Protein AF-0000000086150389 (afdb_homodimer)

Secondary structure (DSSP, 8-state):
-----------------EE--SPB-SHHHHHHHHHHHHHHT--EEEEEE-TT-HHHHHHHHHHHIIIIIS-TTTTTT--EEEEEETT-GGGTTTTTHHHHTT--BSSEEEEEETTEE-GGG-B--HHHHT-HHHHHHHHHHHHTTTTGGGG-/-----------------EE--SPB-SHHHHHHHHHHHHHHT--EEEEEE-TT-HHHHHHHHHHHIIIIIS-TTTTTT--EEEEEETT-GGGTTTTTHHHHTT--BSSEEEEEETTEE-GGG-B--HHHHT-HHHHHHHHHHHHTTTTGGGG-

pLDDT: mean 88.54, std 17.08, range [28.59, 98.94]

InterPro domains:
  IPR036249 Thioredoxin-like superfamily [SSF52833] (24-145)

Nearest PDB structures (foldseek):
  1ep8-assembly2_B  TM=8.468E-01  e=2.669E-06  Chlamydomonas reinhardtii
  2vm2-assembly3_C  TM=7.673E-01  e=4.092E-05  Hordeum vulgare subsp. vulgare
  3wgd-assembly8_H  TM=7.249E-01  e=4.600E-04  Homo sapiens
  3h79-assembly1_A  TM=7.152E-01  e=9.103E-04  Trypanosoma cruzi
  3fk8-assembly1_A  TM=6.366E-01  e=1.096E-03  Xylella fastidiosa Temecula1

Organism: NCBI:txid717836

Structure (mmCIF, N/CA/C/O backbone):
data_AF-0000000086150389-model_v1
#
loop_
_entity.id
_entity.type
_entity.pdbx_description
1 polymer 'Thioredoxin domain-containing protein'
#
loop_
_atom_site.group_PDB
_atom_site.id
_atom_site.type_symbol
_atom_site.label_atom_id
_atom_site.label_alt_id
_atom_site.label_comp_id
_atom_site.label_asym_id
_atom_site.label_entity_id
_atom_site.label_seq_id
_atom_site.pdbx_PDB_ins_code
_atom_site.Cartn_x
_atom_site.Cartn_y
_atom_site.Cartn_z
_atom_site.occupancy
_atom_site.B_iso_or_equiv
_atom_site.auth_seq_id
_atom_site.auth_comp_id
_atom_site.auth_asym_id
_atom_site.auth_atom_id
_atom_site.pdbx_PDB_model_num
ATOM 1 N N . SER A 1 1 ? -12.227 65.875 20.328 1 42.44 1 SER A N 1
ATOM 2 C CA . SER A 1 1 ? -11.984 64.875 19.297 1 42.44 1 SER A CA 1
ATOM 3 C C . SER A 1 1 ? -11.055 63.781 19.812 1 42.44 1 SER A C 1
ATOM 5 O O . SER A 1 1 ? -9.875 64 20.078 1 42.44 1 SER A O 1
ATOM 7 N N . ARG A 1 2 ? -11.625 62.75 20.5 1 60 2 ARG A N 1
ATOM 8 C CA . ARG A 1 2 ? -10.844 61.719 21.156 1 60 2 ARG A CA 1
ATOM 9 C C . ARG A 1 2 ? -10.102 60.844 20.141 1 60 2 ARG A C 1
ATOM 11 O O . ARG A 1 2 ? -10.688 60.406 19.156 1 60 2 ARG A O 1
ATOM 18 N N . PRO A 1 3 ? -8.75 60.875 20.141 1 58.72 3 PRO A N 1
ATOM 19 C CA . PRO A 1 3 ? -8.047 60.031 19.172 1 58.72 3 PRO A CA 1
ATOM 20 C C . PRO A 1 3 ? -8.492 58.562 19.219 1 58.72 3 PRO A C 1
ATOM 22 O O . PRO A 1 3 ? -8.742 58.031 20.297 1 58.72 3 PRO A O 1
ATOM 25 N N . THR A 1 4 ? -9.305 58.062 18.234 1 54.97 4 THR A N 1
ATOM 26 C CA . THR A 1 4 ? -9.609 56.656 18.062 1 54.97 4 THR A CA 1
ATOM 27 C C . THR A 1 4 ? -8.328 55.812 17.938 1 54.97 4 THR A C 1
ATOM 29 O O . THR A 1 4 ? -7.539 56.062 17.016 1 54.97 4 THR A O 1
ATOM 32 N N . ARG A 1 5 ? -7.633 55.375 18.984 1 53.66 5 ARG A N 1
ATOM 33 C CA . ARG A 1 5 ? -6.492 54.469 18.906 1 53.66 5 ARG A CA 1
ATOM 34 C C . ARG A 1 5 ? -6.781 53.312 17.953 1 53.66 5 ARG A C 1
ATOM 36 O O . ARG A 1 5 ? -7.742 52.562 18.141 1 53.66 5 ARG A O 1
ATOM 43 N N . GLN A 1 6 ? -6.434 53.438 16.672 1 52.88 6 GLN A N 1
ATOM 44 C CA . GLN A 1 6 ? -6.477 52.312 15.758 1 52.88 6 GLN A CA 1
ATOM 45 C C . GLN A 1 6 ? -5.691 51.125 16.312 1 52.88 6 GLN A C 1
ATOM 47 O O . GLN A 1 6 ? -4.516 51.25 16.656 1 52.88 6 GLN A O 1
ATOM 52 N N . PHE A 1 7 ? -6.273 50.219 17.078 1 52.81 7 PHE A N 1
ATOM 53 C CA . PHE A 1 7 ? -5.637 48.969 17.438 1 52.81 7 PHE A CA 1
ATOM 54 C C . PHE A 1 7 ? -4.984 48.312 16.219 1 52.81 7 PHE A C 1
ATOM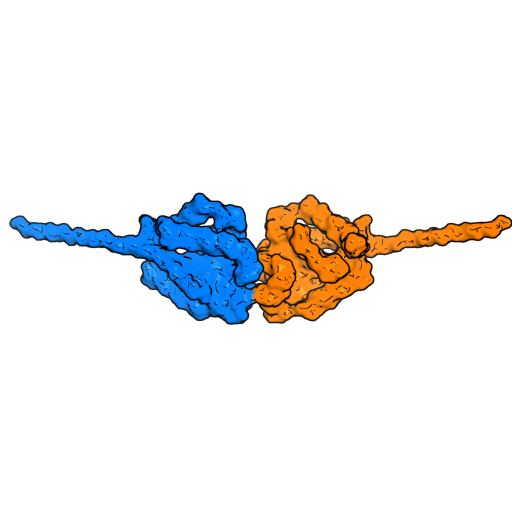 56 O O . PHE A 1 7 ? -5.668 47.938 15.266 1 52.81 7 PHE A O 1
ATOM 63 N N . SER A 1 8 ? -3.783 48.688 15.875 1 45.16 8 SER A N 1
ATOM 64 C CA . SER A 1 8 ? -3.049 47.906 14.898 1 45.16 8 SER A CA 1
ATOM 65 C C . SER A 1 8 ? -3.076 46.406 15.273 1 45.16 8 SER A C 1
ATOM 67 O O . SER A 1 8 ? -2.646 46.031 16.359 1 45.16 8 SER A O 1
ATOM 69 N N . THR A 1 9 ? -4.086 45.719 14.969 1 45.91 9 THR A N 1
ATOM 70 C CA . THR A 1 9 ? -4.023 44.25 15.133 1 45.91 9 THR A CA 1
ATOM 71 C C . THR A 1 9 ? -2.672 43.719 14.664 1 45.91 9 THR A C 1
ATOM 73 O O . THR A 1 9 ? -2.23 44.031 13.555 1 45.91 9 THR A O 1
ATOM 76 N N . SER A 1 10 ? -1.674 43.656 15.492 1 45.78 10 SER A N 1
ATOM 77 C CA . SER A 1 10 ? -0.432 42.938 15.172 1 45.78 10 SER A CA 1
ATOM 78 C C . SER A 1 10 ? -0.684 41.781 14.234 1 45.78 10 SER A C 1
ATOM 80 O O . SER A 1 10 ? -1.647 41.031 14.414 1 45.78 10 SER A O 1
ATOM 82 N N . PRO A 1 11 ? -0.239 41.844 12.969 1 45.72 11 PRO A N 1
ATOM 83 C CA . PRO A 1 11 ? -0.418 40.688 12.109 1 45.72 11 PRO A CA 1
ATOM 84 C C . PRO A 1 11 ? -0.179 39.344 12.852 1 45.72 11 PRO A C 1
ATOM 86 O O . PRO A 1 11 ? 0.709 39.281 13.703 1 45.72 11 PRO A O 1
ATOM 89 N N . ALA A 1 12 ? -1.171 38.656 13.258 1 46.91 12 ALA A N 1
ATOM 90 C CA . ALA A 1 12 ? -0.99 37.312 13.828 1 46.91 12 ALA A CA 1
ATOM 91 C C . ALA A 1 12 ? 0.289 36.656 13.312 1 46.91 12 ALA A C 1
ATOM 93 O O . ALA A 1 12 ? 0.517 36.594 12.102 1 46.91 12 ALA A O 1
ATOM 94 N N . LEU A 1 13 ? 1.412 36.812 13.859 1 48.47 13 LEU A N 1
ATOM 95 C CA . LEU A 1 13 ? 2.631 36.125 13.477 1 48.47 13 LEU A CA 1
ATOM 96 C C . LEU A 1 13 ? 2.301 34.812 12.781 1 48.47 13 LEU A C 1
ATOM 98 O O . LEU A 1 13 ? 1.589 33.969 13.336 1 48.47 13 LEU A O 1
ATOM 102 N N . ALA A 1 14 ? 2.268 34.844 11.406 1 58.06 14 ALA A N 1
ATOM 103 C CA . ALA A 1 14 ? 1.992 33.656 10.578 1 58.06 14 ALA A CA 1
ATOM 104 C C . ALA A 1 14 ? 2.639 32.406 11.172 1 58.06 14 ALA A C 1
ATOM 106 O O . ALA A 1 14 ? 3.834 32.406 11.477 1 58.06 14 ALA A O 1
ATOM 107 N N . ALA A 1 15 ? 1.982 31.5 11.766 1 69.69 15 ALA A N 1
ATOM 108 C CA . ALA A 1 15 ? 2.475 30.25 12.336 1 69.69 15 ALA A CA 1
ATOM 109 C C . ALA A 1 15 ? 3.461 29.578 11.391 1 69.69 15 ALA A C 1
ATOM 111 O O . ALA A 1 15 ? 3.328 29.672 10.172 1 69.69 15 ALA A O 1
ATOM 112 N N . ARG A 1 16 ? 4.648 29.281 11.867 1 89.69 16 ARG A N 1
ATOM 113 C CA . ARG A 1 16 ? 5.668 28.562 11.117 1 89.69 16 ARG A CA 1
ATOM 114 C C . ARG A 1 16 ? 5.301 27.078 10.984 1 89.69 16 ARG A C 1
ATOM 116 O O . ARG A 1 16 ? 4.551 26.547 11.797 1 89.69 16 ARG A O 1
ATOM 123 N N . ASN A 1 17 ? 5.742 26.547 9.898 1 96.56 17 ASN A N 1
ATOM 124 C CA . ASN A 1 17 ? 5.586 25.094 9.742 1 96.56 17 ASN A CA 1
ATOM 125 C C . ASN A 1 17 ? 6.254 24.344 10.891 1 96.56 17 ASN A C 1
ATOM 127 O O . ASN A 1 17 ? 7.238 24.812 11.461 1 96.56 17 ASN A O 1
ATOM 131 N N . ARG A 1 18 ? 5.656 23.266 11.289 1 95.12 18 ARG A N 1
ATOM 132 C CA . ARG A 1 18 ? 6.23 22.438 12.344 1 95.12 18 ARG A CA 1
ATOM 133 C C . ARG A 1 18 ? 6.441 21 11.852 1 95.12 18 ARG A C 1
ATOM 135 O O . ARG A 1 18 ? 5.52 20.391 11.305 1 95.12 18 ARG A O 1
ATOM 142 N N . ILE A 1 19 ? 7.641 20.484 12.031 1 96.69 19 ILE A N 1
ATOM 143 C CA . ILE A 1 19 ? 7.918 19.078 11.742 1 96.69 19 ILE A CA 1
ATOM 144 C C . ILE A 1 19 ? 8.133 18.312 13.055 1 96.69 19 ILE A C 1
ATOM 146 O O . ILE A 1 19 ? 8.992 18.688 13.859 1 96.69 19 ILE A O 1
ATOM 150 N N . TYR A 1 20 ? 7.363 17.375 13.266 1 97.31 20 TYR A N 1
ATOM 151 C CA . TYR A 1 20 ? 7.605 16.5 14.398 1 97.31 20 TYR A CA 1
ATOM 152 C C . TYR A 1 20 ? 8.742 15.531 14.109 1 97.31 20 TYR A C 1
ATOM 154 O O . TYR A 1 20 ? 8.664 14.719 13.18 1 97.31 20 TYR A O 1
ATOM 162 N N . PRO A 1 21 ? 9.773 15.562 14.875 1 94.69 21 PRO A N 1
ATOM 163 C CA . PRO A 1 21 ? 10.969 14.789 14.562 1 94.69 21 PRO A CA 1
ATOM 164 C C . PRO A 1 21 ? 10.789 13.289 14.797 1 94.69 21 PRO A C 1
ATOM 166 O O . PRO A 1 21 ? 11.398 12.469 14.109 1 94.69 21 PRO A O 1
ATOM 169 N N . ALA A 1 22 ? 9.984 12.945 15.828 1 95.44 22 ALA A N 1
ATOM 170 C CA . ALA A 1 22 ? 9.758 11.531 16.109 1 95.44 22 ALA A CA 1
ATOM 171 C C . ALA A 1 22 ? 8.68 10.953 15.203 1 95.44 22 ALA A C 1
ATOM 173 O O . ALA A 1 22 ? 7.641 11.586 14.984 1 95.44 22 ALA A O 1
ATOM 174 N N . ARG A 1 23 ? 8.961 9.781 14.688 1 97.12 23 ARG A N 1
ATOM 175 C CA . ARG A 1 23 ? 7.938 9.086 13.922 1 97.12 23 ARG A CA 1
ATOM 176 C C . ARG A 1 23 ? 6.809 8.602 14.828 1 97.12 23 ARG A C 1
ATOM 178 O O . ARG A 1 23 ? 7.043 8.25 15.984 1 97.12 23 ARG A O 1
ATOM 185 N N . VAL A 1 24 ? 5.668 8.656 14.281 1 97.44 24 VAL A N 1
ATOM 186 C CA . VAL A 1 24 ? 4.504 8.078 14.945 1 97.44 24 VAL A CA 1
ATOM 187 C C . VAL A 1 24 ? 4.562 6.555 14.867 1 97.44 24 VAL A C 1
ATOM 189 O O . VAL A 1 24 ? 4.59 5.988 13.766 1 97.44 24 VAL A O 1
ATOM 192 N N . ARG A 1 25 ? 4.516 5.867 16.047 1 94.38 25 ARG A N 1
ATOM 193 C CA . ARG A 1 25 ? 4.703 4.418 16.047 1 94.38 25 ARG A CA 1
ATOM 194 C C . ARG A 1 25 ? 3.562 3.715 16.766 1 94.38 25 ARG A C 1
ATOM 196 O O . ARG A 1 25 ? 3.572 2.492 16.922 1 94.38 25 ARG A O 1
ATOM 203 N N . ASN A 1 26 ? 2.631 4.473 17.281 1 93.94 26 ASN A N 1
ATOM 204 C CA . ASN A 1 26 ? 1.436 3.896 17.891 1 93.94 26 ASN A CA 1
ATOM 205 C C . ASN A 1 26 ? 0.22 4.801 17.703 1 93.94 26 ASN A C 1
ATOM 207 O O . ASN A 1 26 ? 0.364 5.988 17.406 1 93.94 26 ASN A O 1
ATOM 211 N N . GLU A 1 27 ? -0.931 4.277 17.922 1 92.88 27 GLU A N 1
ATOM 212 C CA . GLU A 1 27 ? -2.184 4.961 17.609 1 92.88 27 GLU A CA 1
ATOM 213 C C . GLU A 1 27 ? -2.412 6.148 18.531 1 92.88 27 GLU A C 1
ATOM 215 O O . GLU A 1 27 ? -2.973 7.168 18.125 1 92.88 27 GLU A O 1
ATOM 220 N N . ASP A 1 28 ? -1.978 6.016 19.734 1 94.69 28 ASP A N 1
ATOM 221 C CA . ASP A 1 28 ? -2.15 7.105 20.703 1 94.69 28 ASP A CA 1
ATOM 222 C C . ASP A 1 28 ? -1.365 8.344 20.281 1 94.69 28 ASP A C 1
ATOM 224 O O . ASP A 1 28 ? -1.858 9.469 20.391 1 94.69 28 ASP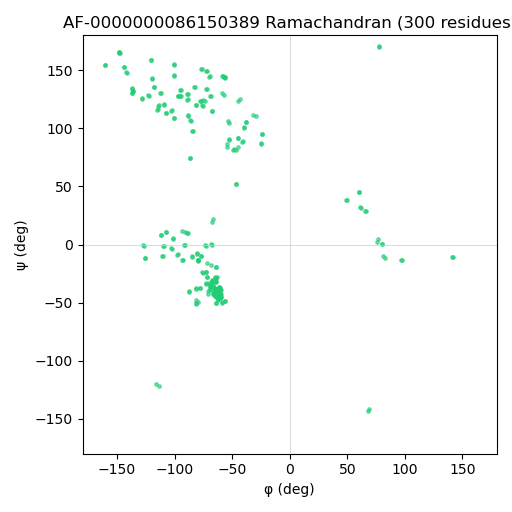 A O 1
ATOM 228 N N . ASP A 1 29 ? -0.125 8.102 19.812 1 96.31 29 ASP A N 1
ATOM 229 C CA . ASP A 1 29 ? 0.692 9.211 19.328 1 96.31 29 ASP A CA 1
ATOM 230 C C . ASP A 1 29 ? 0.019 9.906 18.141 1 96.31 29 ASP A C 1
ATOM 232 O O . ASP A 1 29 ? -0.027 11.141 18.094 1 96.31 29 ASP A O 1
ATOM 236 N N . LEU A 1 30 ? -0.535 9.188 17.234 1 96.81 30 LEU A N 1
ATOM 237 C CA . LEU A 1 30 ? -1.215 9.758 16.078 1 96.81 30 LEU A CA 1
ATOM 238 C C . LEU A 1 30 ? -2.426 10.578 16.516 1 96.81 30 LEU A C 1
ATOM 240 O O . LEU A 1 30 ? -2.607 11.703 16.062 1 96.81 30 LEU A O 1
ATOM 244 N N . HIS A 1 31 ? -3.143 10.023 17.422 1 96.56 31 HIS A N 1
ATOM 245 C CA . HIS A 1 31 ? -4.332 10.703 17.922 1 96.56 31 HIS A CA 1
ATOM 246 C C . HIS A 1 31 ? -3.969 12.023 18.594 1 96.56 31 HIS A C 1
ATOM 248 O O . HIS A 1 31 ? -4.625 13.039 18.375 1 96.56 31 HIS A O 1
ATOM 254 N N . THR A 1 32 ? -2.994 12.008 19.359 1 97.81 32 THR A N 1
ATOM 255 C CA . THR A 1 32 ? -2.525 13.203 20.062 1 97.81 32 THR A CA 1
ATOM 256 C C . THR A 1 32 ? -2.137 14.281 19.047 1 97.81 32 THR A C 1
ATOM 258 O O . THR A 1 32 ? -2.506 15.453 19.219 1 97.81 32 THR A O 1
ATOM 261 N N . LEU A 1 33 ? -1.409 13.914 17.984 1 98.06 33 LEU A N 1
ATOM 262 C CA . LEU A 1 33 ? -0.992 14.875 16.984 1 98.06 33 LEU A CA 1
ATOM 263 C C . LEU A 1 33 ? -2.199 15.445 16.234 1 98.06 33 LEU A C 1
ATOM 265 O O . LEU A 1 33 ? -2.25 16.641 15.961 1 98.06 33 LEU A O 1
ATOM 269 N N . ILE A 1 34 ? -3.188 14.602 15.984 1 98.06 34 ILE A N 1
ATOM 270 C CA . ILE A 1 34 ? -4.395 15.039 15.289 1 98.06 34 ILE A CA 1
ATOM 271 C C . ILE A 1 34 ? -5.156 16.047 16.156 1 98.06 34 ILE A C 1
ATOM 273 O O . ILE A 1 34 ? -5.59 17.094 15.664 1 98.06 34 ILE A O 1
ATOM 277 N N . LEU A 1 35 ? -5.254 15.75 17.453 1 97.56 35 LEU A N 1
ATOM 278 C CA . LEU A 1 35 ? -5.926 16.656 18.375 1 97.56 35 LEU A CA 1
ATOM 279 C C . LEU A 1 35 ? -5.184 17.984 18.484 1 97.56 35 LEU A C 1
ATOM 281 O O . LEU A 1 35 ? -5.805 19.047 18.5 1 97.56 35 LEU A O 1
ATOM 285 N N . SER A 1 36 ? -3.879 17.875 18.594 1 96.38 36 SER A N 1
ATOM 286 C CA . SER A 1 36 ? -3.051 19.078 18.688 1 96.38 36 SER A CA 1
ATOM 287 C C . SER A 1 36 ? -3.213 19.953 17.453 1 96.38 36 SER A C 1
ATOM 289 O O . SER A 1 36 ? -3.322 21.172 17.562 1 96.38 36 SER A O 1
ATOM 291 N N . SER A 1 37 ? -3.242 19.344 16.266 1 95.5 37 SER A N 1
ATOM 292 C CA . SER A 1 37 ? -3.439 20.047 15.008 1 95.5 37 SER A CA 1
ATOM 293 C C . SER A 1 37 ? -4.793 20.75 14.977 1 95.5 37 SER A C 1
ATOM 295 O O . SER A 1 37 ? -4.891 21.906 14.539 1 95.5 37 SER A O 1
ATOM 297 N N . ALA A 1 38 ? -5.809 20.094 15.484 1 95 38 ALA A N 1
ATOM 298 C CA . ALA A 1 38 ? -7.152 20.672 15.516 1 95 38 ALA A CA 1
ATOM 299 C C . ALA A 1 38 ? -7.215 21.859 16.453 1 95 38 ALA A C 1
ATOM 301 O O . ALA A 1 38 ? -7.812 22.891 16.125 1 95 38 ALA A O 1
ATOM 302 N N . SER A 1 39 ? -6.586 21.719 17.594 1 94.62 39 SER A N 1
ATOM 303 C CA . SER A 1 39 ? -6.602 22.781 18.609 1 94.62 39 SER A CA 1
ATOM 304 C C . SER A 1 39 ? -5.895 24.031 18.109 1 94.62 39 SER A C 1
ATOM 306 O O . SER A 1 39 ? -6.336 25.141 18.391 1 94.62 39 SER A O 1
ATOM 308 N N . SER A 1 40 ? -4.812 23.859 17.375 1 92.94 40 SER A N 1
ATOM 309 C CA . SER A 1 40 ? -4.031 24.984 16.891 1 92.94 40 SER A CA 1
ATOM 310 C C . SER A 1 40 ? -4.605 25.531 15.578 1 92.94 40 SER A C 1
ATOM 312 O O . SER A 1 40 ? -4.168 26.578 15.086 1 92.94 40 SER A O 1
ATOM 314 N N . ARG A 1 41 ? -5.555 24.797 14.969 1 92.75 41 ARG A N 1
ATOM 315 C CA . ARG A 1 41 ? -6.156 25.141 13.688 1 92.75 41 ARG A CA 1
ATOM 316 C C . ARG A 1 41 ? -5.109 25.156 12.578 1 92.75 41 ARG A C 1
ATOM 318 O O . ARG A 1 41 ? -5.148 26 11.688 1 92.75 41 ARG A O 1
ATOM 325 N N . VAL A 1 42 ? -4.074 24.297 12.688 1 95.62 42 VAL A N 1
ATOM 326 C CA . VAL A 1 42 ? -3.043 24.062 11.68 1 95.62 42 VAL A CA 1
ATOM 327 C C . VAL A 1 42 ? -3.16 22.641 11.133 1 95.62 42 VAL A C 1
ATOM 329 O O . VAL A 1 42 ? -3.059 21.672 11.883 1 95.62 42 VAL A O 1
ATOM 332 N N . PRO A 1 43 ? -3.387 22.516 9.844 1 97.69 43 PRO A N 1
ATOM 333 C CA . PRO A 1 43 ? -3.502 21.156 9.289 1 97.69 43 PRO A CA 1
ATOM 334 C C . PRO A 1 43 ? -2.256 20.312 9.539 1 97.69 43 PRO A C 1
ATOM 336 O O . PRO A 1 43 ? -1.14 20.844 9.539 1 97.69 43 PRO A O 1
ATOM 339 N N . LEU A 1 44 ? -2.496 19.031 9.758 1 98.44 44 LEU A N 1
ATOM 340 C CA . LEU A 1 44 ? -1.424 18.062 9.93 1 98.44 44 LEU A CA 1
ATOM 341 C C . LEU A 1 44 ? -1.236 17.219 8.664 1 98.44 44 LEU A C 1
ATOM 343 O O . LEU A 1 44 ? -2.148 16.5 8.25 1 98.44 44 LEU A O 1
ATOM 347 N N . ILE A 1 45 ? -0.111 17.359 8.055 1 98.69 45 ILE A N 1
ATOM 348 C CA . ILE A 1 45 ? 0.277 16.484 6.949 1 98.69 45 ILE A CA 1
ATOM 349 C C . ILE A 1 45 ? 0.999 15.258 7.5 1 98.69 45 ILE A C 1
ATOM 351 O O . ILE A 1 45 ? 1.899 15.375 8.328 1 98.69 45 ILE A O 1
ATOM 355 N N . THR A 1 46 ? 0.539 14.102 7.059 1 98.81 46 THR A N 1
ATOM 356 C CA . THR A 1 46 ? 1.188 12.859 7.457 1 98.81 46 THR A CA 1
ATOM 357 C C . THR A 1 46 ? 1.754 12.125 6.242 1 98.81 46 THR A C 1
ATOM 359 O O . THR A 1 46 ? 1.134 12.109 5.176 1 98.81 46 THR A O 1
ATOM 362 N N . LEU A 1 47 ? 2.961 11.648 6.379 1 98.81 47 LEU A N 1
ATOM 363 C CA . LEU A 1 47 ? 3.541 10.695 5.438 1 98.81 47 LEU A CA 1
ATOM 364 C C . LEU A 1 47 ? 3.465 9.273 5.988 1 98.81 47 LEU A C 1
ATOM 366 O O . LEU A 1 47 ? 4.152 8.938 6.957 1 98.81 47 LEU A O 1
ATOM 370 N N . TRP A 1 48 ? 2.621 8.469 5.422 1 97.12 48 TRP A N 1
ATOM 371 C CA . TRP A 1 48 ? 2.516 7.055 5.766 1 97.12 48 TRP A CA 1
ATOM 372 C C . TRP A 1 48 ? 3.59 6.238 5.055 1 97.12 48 TRP A C 1
ATOM 374 O O . TRP A 1 48 ? 3.66 6.23 3.822 1 97.12 48 TRP A O 1
ATOM 384 N N . MET A 1 49 ? 4.422 5.582 5.887 1 96.31 49 MET A N 1
ATOM 385 C CA . MET A 1 49 ? 5.633 4.988 5.332 1 96.31 49 MET A CA 1
ATOM 386 C C . MET A 1 49 ? 6.02 3.729 6.102 1 96.31 49 MET A C 1
ATOM 388 O O . MET A 1 49 ? 5.398 3.396 7.109 1 96.31 49 MET A O 1
ATOM 392 N N . THR A 1 50 ? 6.922 2.945 5.504 1 94.88 50 THR A N 1
ATOM 393 C CA . THR A 1 50 ? 7.598 1.846 6.184 1 94.88 50 THR A CA 1
ATOM 394 C C . THR A 1 50 ? 9.109 2.049 6.172 1 94.88 50 THR A C 1
ATOM 396 O O . THR A 1 50 ? 9.625 2.844 5.383 1 94.88 50 THR A O 1
ATOM 399 N N . THR A 1 51 ? 9.758 1.396 7.074 1 93.81 51 THR A N 1
ATOM 400 C CA . THR A 1 51 ? 11.203 1.558 7.195 1 93.81 51 THR A CA 1
ATOM 401 C C . THR A 1 51 ? 11.93 0.774 6.109 1 93.81 51 THR A C 1
ATOM 403 O O . THR A 1 51 ? 13.117 0.986 5.875 1 93.81 51 THR A O 1
ATOM 406 N N . TRP A 1 52 ? 11.281 -0.045 5.391 1 92.94 52 TRP A N 1
ATOM 407 C CA . TRP A 1 52 ? 11.93 -0.916 4.414 1 92.94 52 TRP A CA 1
ATOM 408 C C . TRP A 1 52 ? 11.602 -0.481 2.992 1 92.94 52 TRP A C 1
ATOM 410 O O . TRP A 1 52 ? 12.016 -1.125 2.025 1 92.94 52 TRP A O 1
ATOM 420 N N . SER A 1 53 ? 10.82 0.53 2.826 1 94.56 53 SER A N 1
ATOM 421 C CA . SER A 1 53 ? 10.406 0.959 1.494 1 94.56 53 SER A CA 1
ATOM 422 C C . SER A 1 53 ? 11.391 1.971 0.91 1 94.56 53 SER A C 1
ATOM 424 O O . SER A 1 53 ? 11.602 3.041 1.484 1 94.56 53 SER A O 1
ATOM 426 N N . ARG A 1 54 ? 11.898 1.688 -0.233 1 95.06 54 ARG A N 1
ATOM 427 C CA . ARG A 1 54 ? 12.82 2.594 -0.904 1 95.06 54 ARG A CA 1
ATOM 428 C C . ARG A 1 54 ? 12.109 3.855 -1.377 1 95.06 54 ARG A C 1
ATOM 430 O O . ARG A 1 54 ? 12.664 4.953 -1.306 1 95.06 54 ARG A O 1
ATOM 437 N N . ASP A 1 55 ? 10.914 3.688 -1.848 1 97.44 55 ASP A N 1
ATOM 438 C CA . ASP A 1 55 ? 10.125 4.836 -2.281 1 97.44 55 ASP A CA 1
ATOM 439 C C . ASP A 1 55 ? 9.867 5.797 -1.121 1 97.44 55 ASP A C 1
ATOM 441 O O . ASP A 1 55 ? 9.906 7.016 -1.295 1 97.44 55 ASP A O 1
ATOM 445 N N . CYS A 1 56 ? 9.656 5.281 0.051 1 98.25 56 CYS A N 1
ATOM 446 C CA . CYS A 1 56 ? 9.484 6.105 1.241 1 98.25 56 CYS A CA 1
ATOM 447 C C . CYS A 1 56 ? 10.75 6.906 1.535 1 98.25 56 CYS A C 1
ATOM 449 O O . CYS A 1 56 ? 10.68 8.102 1.835 1 98.25 56 CYS A O 1
ATOM 451 N N . ASP A 1 57 ? 11.828 6.242 1.351 1 97.75 57 ASP A N 1
ATOM 452 C CA . ASP A 1 57 ? 13.117 6.883 1.584 1 97.75 57 ASP A CA 1
ATOM 453 C C . ASP A 1 57 ? 13.344 8.031 0.602 1 97.75 57 ASP A C 1
ATOM 455 O O . ASP A 1 57 ? 14.031 9.008 0.923 1 97.75 57 ASP A O 1
ATOM 459 N N . GLU A 1 58 ? 12.836 7.875 -0.537 1 98 58 GLU A N 1
ATOM 460 C CA . GLU A 1 58 ? 13.008 8.891 -1.575 1 98 58 GLU A CA 1
ATOM 461 C C . GLU A 1 58 ? 12.07 10.07 -1.357 1 98 58 GLU A C 1
ATOM 463 O O . GLU A 1 58 ? 12.461 11.227 -1.55 1 98 58 GLU A O 1
ATOM 468 N N . VAL A 1 59 ? 10.883 9.852 -0.919 1 98.56 59 VAL A N 1
ATOM 469 C CA . VAL A 1 59 ? 9.82 10.852 -0.829 1 98.56 59 VAL A CA 1
ATOM 470 C C . VAL A 1 59 ? 10.008 11.68 0.442 1 98.56 59 VAL A C 1
ATOM 472 O O . VAL A 1 59 ? 9.812 12.898 0.429 1 98.56 59 VAL A O 1
ATOM 475 N N . SER A 1 60 ? 10.422 11.062 1.532 1 98.62 60 SER A N 1
ATOM 476 C CA . SER A 1 60 ? 10.484 11.68 2.85 1 98.62 60 SER A CA 1
ATOM 477 C C . SER A 1 60 ? 11.344 12.945 2.822 1 98.62 60 SER A C 1
ATOM 479 O O . SER A 1 60 ? 10.891 14.016 3.227 1 98.62 60 SER A O 1
ATOM 481 N N . PRO A 1 61 ? 12.594 12.93 2.236 1 98.25 61 PRO A N 1
ATOM 482 C CA . PRO A 1 61 ? 13.406 14.141 2.236 1 98.25 61 PRO A CA 1
ATOM 483 C C . PRO A 1 61 ? 12.812 15.25 1.373 1 98.25 61 PRO A C 1
ATOM 485 O O . PRO A 1 61 ? 12.992 16.438 1.671 1 98.25 61 PRO A O 1
ATOM 488 N N . ILE A 1 62 ? 12.109 14.93 0.296 1 98.44 62 ILE A N 1
ATOM 489 C CA . ILE A 1 62 ? 11.523 15.922 -0.602 1 98.44 62 ILE A CA 1
ATOM 490 C C . ILE A 1 62 ? 10.469 16.734 0.143 1 98.44 62 ILE A C 1
ATOM 492 O O . ILE A 1 62 ? 10.523 17.969 0.156 1 98.44 62 ILE A O 1
ATOM 496 N N . ILE A 1 63 ? 9.539 16.047 0.815 1 98.5 63 ILE A N 1
ATOM 497 C CA . ILE A 1 63 ? 8.445 16.734 1.488 1 98.5 63 ILE A CA 1
ATOM 498 C C . ILE A 1 63 ? 8.992 17.516 2.678 1 98.5 63 ILE A C 1
ATOM 500 O O . ILE A 1 63 ? 8.547 18.641 2.939 1 98.5 63 ILE A O 1
ATOM 504 N N . LYS A 1 64 ? 9.969 17 3.369 1 98 64 LYS A N 1
ATOM 505 C CA . LYS A 1 64 ? 10.562 17.672 4.512 1 98 64 LYS A CA 1
ATOM 506 C C . LYS A 1 64 ? 11.281 18.953 4.074 1 98 64 LYS A C 1
ATOM 508 O O . LYS A 1 64 ? 11.172 19.984 4.738 1 98 64 LYS A O 1
ATOM 513 N N . GLU A 1 65 ? 11.977 18.844 2.998 1 97.75 65 GLU A N 1
ATOM 514 C CA . GLU A 1 65 ? 12.672 20.016 2.477 1 97.75 65 GLU A CA 1
ATOM 515 C C . GLU A 1 65 ? 11.688 21.125 2.1 1 97.75 65 GLU A C 1
ATOM 517 O O . GLU A 1 65 ? 11.898 22.297 2.42 1 97.75 65 GLU A O 1
ATOM 522 N N . LEU A 1 66 ? 10.602 20.797 1.438 1 98.25 66 LEU A N 1
ATOM 523 C CA . LEU A 1 66 ? 9.586 21.75 1.019 1 98.25 66 LEU A CA 1
ATOM 524 C C . LEU A 1 66 ? 8.953 22.438 2.227 1 98.25 66 LEU A C 1
ATOM 526 O O . LEU A 1 66 ? 8.797 23.672 2.238 1 98.25 66 LEU A O 1
ATOM 530 N N . ILE A 1 67 ? 8.688 21.656 3.277 1 97.5 67 ILE A N 1
ATOM 531 C CA . ILE A 1 67 ? 7.973 22.188 4.434 1 97.5 67 ILE A CA 1
ATOM 532 C C . ILE A 1 67 ? 8.938 22.938 5.336 1 97.5 67 ILE A C 1
ATOM 534 O O . ILE A 1 67 ? 8.664 24.078 5.734 1 97.5 67 ILE A O 1
ATOM 538 N N . GLU A 1 68 ? 10.031 22.391 5.648 1 94.19 68 GLU A N 1
ATOM 539 C CA . GLU A 1 68 ? 10.961 22.922 6.641 1 94.19 68 GLU A CA 1
ATOM 540 C C . GLU A 1 68 ? 11.844 24.016 6.039 1 94.19 68 GLU A C 1
ATOM 542 O O . GLU A 1 68 ? 11.938 25.109 6.582 1 94.19 68 GLU A O 1
ATOM 547 N N . HIS A 1 69 ? 12.453 23.734 4.926 1 93.25 69 HIS A N 1
ATOM 548 C CA . HIS A 1 69 ? 13.469 24.641 4.391 1 93.25 69 HIS A CA 1
ATOM 549 C C . HIS A 1 69 ? 12.836 25.719 3.51 1 93.25 69 HIS A C 1
ATOM 551 O O . HIS A 1 69 ? 13.203 26.891 3.59 1 93.25 69 HIS A O 1
ATOM 557 N N . GLU A 1 70 ? 11.867 25.328 2.713 1 95.88 70 GLU A N 1
ATOM 558 C CA . GLU A 1 70 ? 11.289 26.281 1.776 1 95.88 70 GLU A CA 1
ATOM 559 C C . GLU A 1 70 ? 10.062 26.969 2.375 1 95.88 70 GLU A C 1
ATOM 561 O O . GLU A 1 70 ? 9.57 27.953 1.834 1 95.88 70 GLU A O 1
ATOM 566 N N . GLY A 1 71 ? 9.547 26.438 3.471 1 97.06 71 GLY A N 1
ATOM 567 C CA . GLY A 1 71 ? 8.43 27.047 4.176 1 97.06 71 GLY A CA 1
ATOM 568 C C . GLY A 1 71 ? 7.141 27.031 3.375 1 97.06 71 GLY A C 1
ATOM 569 O O . GLY A 1 71 ? 6.312 27.938 3.51 1 97.06 71 GLY A O 1
ATOM 570 N N . VAL A 1 72 ? 7.035 26.047 2.545 1 97.38 72 VAL A N 1
ATOM 571 C CA . VAL A 1 72 ? 5.844 25.969 1.703 1 97.38 72 VAL A CA 1
ATOM 572 C C . VAL A 1 72 ? 4.598 25.891 2.58 1 97.38 72 VAL A C 1
ATOM 574 O O . VAL A 1 72 ? 4.543 25.094 3.525 1 97.38 72 VAL A O 1
ATOM 577 N N . GLY A 1 73 ? 3.609 26.719 2.305 1 95.94 73 GLY A N 1
ATOM 578 C CA . GLY A 1 73 ? 2.35 26.719 3.031 1 95.94 73 GLY A CA 1
ATOM 579 C C . GLY A 1 73 ? 2.297 27.75 4.137 1 95.94 73 GLY A C 1
ATOM 580 O O . GLY A 1 73 ? 1.224 28.047 4.668 1 95.94 73 GLY A O 1
ATOM 581 N N . GLU A 1 74 ? 3.402 28.375 4.555 1 95.62 74 GLU A N 1
ATOM 582 C CA . GLU A 1 74 ? 3.426 29.328 5.668 1 95.62 74 GLU A CA 1
ATOM 583 C C . GLU A 1 74 ? 2.604 30.578 5.348 1 95.62 74 GLU A C 1
ATOM 585 O O . GLU A 1 74 ? 1.962 31.141 6.23 1 95.62 74 GLU A O 1
ATOM 590 N N . ASP A 1 75 ? 2.566 30.922 4.125 1 92.69 75 ASP A N 1
ATOM 591 C CA . ASP A 1 75 ? 1.838 32.125 3.729 1 92.69 75 ASP A CA 1
ATOM 592 C C . ASP A 1 75 ? 0.339 31.844 3.629 1 92.69 75 ASP A C 1
ATOM 594 O O . ASP A 1 75 ? -0.459 32.781 3.482 1 92.69 75 ASP A O 1
ATOM 598 N N . LYS A 1 76 ? -0.082 30.594 3.744 1 92.19 76 LYS A N 1
ATOM 599 C CA . LYS A 1 76 ? -1.486 30.219 3.623 1 92.19 76 LYS A CA 1
ATOM 600 C C . LYS A 1 76 ? -2.055 29.766 4.969 1 92.19 76 LYS A C 1
ATOM 602 O O . LYS A 1 76 ? -3.268 29.609 5.113 1 92.19 76 LYS A O 1
ATOM 607 N N . GLY A 1 77 ? -1.264 29.578 5.977 1 91.75 77 GLY A N 1
ATOM 608 C CA . GLY A 1 77 ? -1.756 29.141 7.27 1 91.75 77 GLY A CA 1
ATOM 609 C C . GLY A 1 77 ? -0.826 28.156 7.953 1 91.75 77 GLY A C 1
ATOM 610 O O . GLY A 1 77 ? -1.048 27.781 9.109 1 91.75 77 GLY A O 1
ATOM 611 N N . SER A 1 78 ? 0.211 27.641 7.18 1 95.44 78 SER A N 1
ATOM 612 C CA . SER A 1 78 ? 1.237 26.719 7.68 1 95.44 78 SER A CA 1
ATOM 613 C C . SER A 1 78 ? 0.704 25.297 7.797 1 95.44 78 SER A C 1
ATOM 615 O O . SER A 1 78 ? -0.492 25.062 7.613 1 95.44 78 SER A O 1
ATOM 617 N N . VAL A 1 79 ? 1.594 24.406 8.031 1 97.62 79 VAL A N 1
ATOM 618 C CA . VAL A 1 79 ? 1.255 23 8.219 1 97.62 79 VAL A CA 1
ATOM 619 C C . VAL A 1 79 ? 2.17 22.391 9.281 1 97.62 79 VAL A C 1
ATOM 621 O O . VAL A 1 79 ? 3.256 22.906 9.547 1 97.62 79 VAL A O 1
ATOM 624 N N . SER A 1 80 ? 1.66 21.375 9.93 1 97.5 80 SER A N 1
ATOM 625 C CA . SER A 1 80 ? 2.504 20.438 10.656 1 97.5 80 SER A CA 1
ATOM 626 C C . SER A 1 80 ? 2.717 19.156 9.859 1 97.5 80 SER A C 1
ATOM 628 O O . SER A 1 80 ? 1.932 18.844 8.961 1 97.5 80 SER A O 1
ATOM 630 N N . PHE A 1 81 ? 3.83 18.547 10.203 1 98.69 81 PHE A N 1
ATOM 631 C CA . PHE A 1 81 ? 4.188 17.359 9.438 1 98.69 81 PHE A CA 1
ATOM 632 C C . PHE A 1 81 ? 4.691 16.25 10.359 1 98.69 81 PHE A C 1
ATOM 634 O O . PHE A 1 81 ? 5.445 16.516 11.297 1 98.69 81 PHE A O 1
ATOM 641 N N . ALA A 1 82 ? 4.219 15.016 10.148 1 98.75 82 ALA A N 1
ATOM 642 C CA . ALA A 1 82 ? 4.699 13.836 10.875 1 98.75 82 ALA A CA 1
ATOM 643 C C . ALA A 1 82 ? 4.77 12.625 9.953 1 98.75 82 ALA A C 1
ATOM 645 O O . ALA A 1 82 ? 3.984 12.5 9.016 1 98.75 82 ALA A O 1
ATOM 646 N N . GLU A 1 83 ? 5.73 11.766 10.242 1 98.56 83 GLU A N 1
ATOM 647 C CA . GLU A 1 83 ? 5.816 10.469 9.586 1 98.56 83 GLU A CA 1
ATOM 648 C C . GLU A 1 83 ? 5.137 9.383 10.414 1 98.56 83 GLU A C 1
ATOM 650 O O . GLU A 1 83 ? 5.305 9.328 11.633 1 98.56 83 GLU A O 1
ATOM 655 N N . VAL A 1 84 ? 4.32 8.578 9.734 1 97.25 84 VAL A N 1
ATOM 656 C CA . VAL A 1 84 ? 3.633 7.469 10.383 1 97.25 84 VAL A CA 1
ATOM 657 C C . VAL A 1 84 ? 4.254 6.148 9.938 1 97.25 84 VAL A C 1
ATOM 659 O O . VAL A 1 84 ? 4.152 5.77 8.766 1 97.25 84 VAL A O 1
ATOM 662 N N . GLU A 1 85 ? 4.895 5.473 10.875 1 95.12 85 GLU A N 1
ATOM 663 C CA . GLU A 1 85 ? 5.605 4.23 10.586 1 95.12 85 GLU A CA 1
ATOM 664 C C . GLU A 1 85 ? 4.664 3.033 10.617 1 95.12 85 GLU A C 1
ATOM 666 O O . GLU A 1 85 ? 4.496 2.396 11.664 1 95.12 85 GLU A O 1
ATOM 671 N N . MET A 1 86 ? 4.211 2.621 9.508 1 92.25 86 MET A N 1
ATOM 672 C CA . MET A 1 86 ? 3.139 1.635 9.391 1 92.25 86 MET A CA 1
ATOM 673 C C . MET A 1 86 ? 3.639 0.241 9.758 1 92.25 86 MET A C 1
ATOM 675 O O . MET A 1 86 ? 2.844 -0.649 10.055 1 92.25 86 MET A O 1
ATOM 679 N N . ASP A 1 87 ? 4.914 -0.012 9.648 1 89.25 87 ASP A N 1
ATOM 680 C CA . ASP A 1 87 ? 5.445 -1.337 9.953 1 89.25 87 ASP A CA 1
ATOM 681 C C . ASP A 1 87 ? 5.801 -1.461 11.43 1 89.25 87 ASP A C 1
ATOM 683 O O . ASP A 1 87 ? 6.383 -2.461 11.852 1 89.25 87 ASP A O 1
ATOM 687 N N . SER A 1 88 ? 5.391 -0.468 12.188 1 90.06 88 SER A N 1
ATOM 688 C CA . SER A 1 88 ? 5.5 -0.593 13.633 1 90.06 88 SER A CA 1
ATOM 689 C C . SER A 1 88 ? 4.48 -1.588 14.18 1 90.06 88 SER A C 1
ATOM 691 O O . SER A 1 88 ? 3.297 -1.524 13.844 1 90.06 88 SER A O 1
ATOM 693 N N . PRO A 1 89 ? 4.824 -2.482 15.031 1 82.94 89 PRO A N 1
ATOM 694 C CA . PRO A 1 89 ? 3.879 -3.455 15.586 1 82.94 89 PRO A CA 1
ATOM 695 C C . PRO A 1 89 ? 2.777 -2.799 16.422 1 82.94 89 PRO A C 1
ATOM 697 O O . PRO A 1 89 ? 1.707 -3.383 16.594 1 82.94 89 PRO A O 1
ATOM 700 N N . ASP A 1 90 ? 3.033 -1.602 16.844 1 85.38 90 ASP A N 1
ATOM 701 C CA . ASP A 1 90 ? 2.096 -0.949 17.75 1 85.38 90 ASP A CA 1
ATOM 702 C C . ASP A 1 90 ? 1.061 -0.134 16.984 1 85.38 90 ASP A C 1
ATOM 704 O O . ASP A 1 90 ? 0.153 0.45 17.578 1 85.38 90 ASP A O 1
ATOM 708 N N . LEU A 1 91 ? 1.062 -0.051 15.609 1 85 91 LEU A N 1
ATOM 709 C CA . LEU A 1 91 ? 0.085 0.686 14.812 1 85 91 LEU A CA 1
ATOM 710 C C . LEU A 1 91 ? -0.949 -0.26 14.211 1 85 91 LEU A C 1
ATOM 712 O O . LEU A 1 91 ? -1.909 0.185 13.578 1 85 91 LEU A O 1
ATOM 716 N N . GLY A 1 92 ? -0.936 -1.572 14.516 1 69.81 92 GLY A N 1
ATOM 717 C CA . GLY A 1 92 ? -1.956 -2.543 14.156 1 69.81 92 GLY A CA 1
ATOM 718 C C . GLY A 1 92 ? -1.889 -2.967 12.695 1 69.81 92 GLY A C 1
ATOM 719 O O . GLY A 1 92 ? -2.797 -3.633 12.195 1 69.81 92 GLY A O 1
ATOM 720 N N . GLY A 1 93 ? -0.93 -2.492 12.07 1 66.62 93 GLY A N 1
ATOM 721 C CA . GLY A 1 93 ? -0.715 -2.959 10.703 1 66.62 93 GLY A CA 1
ATOM 722 C C . GLY A 1 93 ? -1.799 -2.51 9.742 1 66.62 93 GLY A C 1
ATOM 723 O O . GLY A 1 93 ? -2.328 -1.404 9.867 1 66.62 93 GLY A O 1
ATOM 724 N N . VAL A 1 94 ? -2.178 -3.393 8.75 1 68.5 94 VAL A N 1
ATOM 725 C CA . VAL A 1 94 ? -3.117 -3.121 7.664 1 68.5 94 VAL A CA 1
ATOM 726 C C . VAL A 1 94 ? -4.547 -3.135 8.203 1 68.5 94 VAL A C 1
ATOM 728 O O . VAL A 1 94 ? -5.43 -2.477 7.652 1 68.5 94 VAL A O 1
ATOM 731 N N . SER A 1 95 ? -4.887 -3.846 9.359 1 72.12 95 SER A N 1
ATOM 732 C CA . SER A 1 95 ? -6.219 -3.891 9.953 1 72.12 95 SER A CA 1
ATOM 733 C C . SER A 1 95 ? -6.398 -2.793 10.992 1 72.12 95 SER A C 1
ATOM 735 O O . SER A 1 95 ? -7.523 -2.469 11.375 1 72.12 95 SER A O 1
ATOM 737 N N . GLY A 1 96 ? -5.629 -1.913 11.141 1 79.69 96 GLY A N 1
ATOM 738 C CA . GLY A 1 96 ? -5.656 -0.833 12.109 1 79.69 96 GLY A CA 1
ATOM 739 C C . GLY A 1 96 ? -5.852 0.534 11.484 1 79.69 96 GLY A C 1
ATOM 740 O O . GLY A 1 96 ? -6.832 0.764 10.773 1 79.69 96 GLY A O 1
ATOM 741 N N . VAL A 1 97 ? -4.949 1.271 11.75 1 86.81 97 VAL A N 1
ATOM 742 C CA . VAL A 1 97 ? -5 2.676 11.367 1 86.81 97 VAL A CA 1
ATOM 743 C C . VAL A 1 97 ? -5.035 2.793 9.844 1 86.81 97 VAL A C 1
ATOM 745 O O . VAL A 1 97 ? -5.676 3.695 9.297 1 86.81 97 VAL A O 1
ATOM 748 N N . ALA A 1 98 ? -4.465 1.831 9.156 1 90.06 98 ALA A N 1
ATOM 749 C CA . ALA A 1 98 ? -4.465 1.863 7.695 1 90.06 98 ALA A CA 1
ATOM 750 C C . ALA A 1 98 ? -5.883 1.76 7.145 1 90.06 98 ALA A C 1
ATOM 752 O O . ALA A 1 98 ? -6.254 2.488 6.219 1 90.06 98 ALA A O 1
ATOM 753 N N . GLN A 1 99 ? -6.656 0.826 7.73 1 91.19 99 GLN A N 1
ATOM 754 C CA . GLN A 1 99 ? -8.047 0.658 7.312 1 91.19 99 GLN A CA 1
ATOM 755 C C . GLN A 1 99 ? -8.867 1.908 7.613 1 91.19 99 GLN A C 1
ATOM 757 O O . GLN A 1 99 ? -9.633 2.373 6.766 1 91.19 99 GLN A O 1
ATOM 762 N N . ARG A 1 100 ? -8.641 2.492 8.742 1 92.5 100 ARG A N 1
ATOM 763 C CA . ARG A 1 100 ? -9.406 3.652 9.188 1 92.5 100 ARG A CA 1
ATOM 764 C C . ARG A 1 100 ? -9.234 4.82 8.219 1 92.5 100 ARG A C 1
ATOM 766 O O . ARG A 1 100 ? -10.188 5.543 7.934 1 92.5 100 ARG A O 1
ATOM 773 N N . TYR A 1 101 ? -8.062 4.945 7.699 1 95.12 101 TYR A N 1
ATOM 774 C CA . TYR A 1 101 ? -7.773 6.117 6.879 1 95.12 101 TYR A CA 1
ATOM 775 C C . TYR A 1 101 ? -7.59 5.73 5.418 1 95.12 101 TYR A C 1
ATOM 777 O O . TYR A 1 101 ? -7.086 6.52 4.617 1 95.12 101 TYR A O 1
ATOM 785 N N . MET A 1 102 ? -7.898 4.418 5.113 1 94 102 MET A N 1
ATOM 786 C CA . MET A 1 102 ? -7.898 3.912 3.742 1 94 102 MET A CA 1
ATOM 787 C C . MET A 1 102 ? -6.523 4.066 3.104 1 94 102 MET A C 1
ATOM 789 O O . MET A 1 102 ? -6.406 4.559 1.98 1 94 102 MET A O 1
ATOM 793 N N . ILE A 1 103 ? -5.52 3.713 3.832 1 95.31 103 ILE A N 1
ATOM 794 C CA . ILE A 1 103 ? -4.156 3.695 3.314 1 95.31 103 ILE A CA 1
ATOM 795 C C . ILE A 1 103 ? -3.883 2.357 2.627 1 95.31 103 ILE A C 1
ATOM 797 O O . ILE A 1 103 ? -3.574 1.364 3.289 1 95.31 103 ILE A O 1
ATOM 801 N N . ASN A 1 104 ? -3.842 2.385 1.303 1 93.75 104 ASN A N 1
ATOM 802 C CA . ASN A 1 104 ? -3.703 1.157 0.527 1 93.75 104 ASN A CA 1
ATOM 803 C C . ASN A 1 104 ? -2.273 0.972 0.024 1 93.75 104 ASN A C 1
ATOM 805 O O . ASN A 1 104 ? -1.952 -0.052 -0.582 1 93.75 104 ASN A O 1
ATOM 809 N N . SER A 1 105 ? -1.43 1.915 0.273 1 94.94 105 SER A N 1
ATOM 810 C CA . SER A 1 105 ? -0.057 1.849 -0.216 1 94.94 105 SER A CA 1
ATOM 811 C C . SER A 1 105 ? 0.858 2.775 0.577 1 94.94 105 SER A C 1
ATOM 813 O O . SER A 1 105 ? 0.388 3.707 1.234 1 94.94 105 SER A O 1
ATOM 815 N N . VAL A 1 106 ? 2.107 2.426 0.58 1 95.5 106 VAL A N 1
ATOM 816 C CA . VAL A 1 106 ? 3.133 3.346 1.062 1 95.5 106 VAL A CA 1
ATOM 817 C C . VAL A 1 106 ? 4.133 3.639 -0.054 1 95.5 106 VAL A C 1
ATOM 819 O O . VAL A 1 106 ? 4.402 2.779 -0.895 1 95.5 106 VAL A O 1
ATOM 822 N N . PRO A 1 107 ? 4.59 4.844 -0.124 1 98.06 107 PRO A N 1
ATOM 823 C CA . PRO A 1 107 ? 4.211 5.984 0.716 1 98.06 107 PRO A CA 1
ATOM 824 C C . PRO A 1 107 ? 2.865 6.586 0.325 1 98.06 107 PRO A C 1
ATOM 826 O O . PRO A 1 107 ? 2.439 6.461 -0.826 1 98.06 107 PRO A O 1
ATOM 829 N N . THR A 1 108 ? 2.143 7.184 1.271 1 98.5 108 THR A N 1
ATOM 830 C CA . THR A 1 108 ? 0.928 7.965 1.061 1 98.5 108 THR A CA 1
ATOM 831 C C . THR A 1 108 ? 0.958 9.242 1.889 1 98.5 108 THR A C 1
ATOM 833 O O . THR A 1 108 ? 1.358 9.227 3.055 1 98.5 108 THR A O 1
ATOM 836 N N . LEU A 1 109 ? 0.643 10.391 1.256 1 98.94 109 LEU A N 1
ATOM 837 C CA . LEU A 1 109 ? 0.443 11.656 1.956 1 98.94 109 LEU A CA 1
ATOM 838 C C . LEU A 1 109 ? -1.035 11.883 2.258 1 98.94 109 LEU A C 1
ATOM 840 O O . LEU A 1 109 ? -1.883 11.734 1.374 1 98.94 109 LEU A O 1
ATOM 844 N N . LEU A 1 110 ? -1.314 12.156 3.518 1 98.81 110 LEU A N 1
ATOM 845 C CA . LEU A 1 110 ? -2.67 12.422 3.99 1 98.81 110 LEU A CA 1
ATOM 846 C C . LEU A 1 110 ? -2.686 13.602 4.961 1 98.81 110 LEU A C 1
ATOM 848 O O . LEU A 1 110 ? -1.848 13.68 5.859 1 98.81 110 LEU A O 1
ATOM 852 N N . ALA A 1 111 ? -3.557 14.539 4.746 1 98.75 111 ALA A N 1
ATOM 853 C CA . ALA A 1 111 ? -3.697 15.688 5.645 1 98.75 111 ALA A CA 1
ATOM 854 C C . ALA A 1 111 ? -4.887 15.508 6.582 1 98.75 111 ALA A C 1
ATOM 856 O O . ALA A 1 111 ? -5.836 14.789 6.262 1 98.75 111 ALA A O 1
ATOM 857 N N . PHE A 1 112 ? -4.746 15.992 7.758 1 98.56 112 PHE A N 1
ATOM 858 C CA . PHE A 1 112 ? -5.848 16.125 8.703 1 98.56 112 PHE A CA 1
ATOM 859 C C . PHE A 1 112 ? -6.164 17.609 8.945 1 98.56 112 PHE A C 1
ATOM 861 O O . PHE A 1 112 ? -5.254 18.406 9.148 1 98.56 112 PHE A O 1
ATOM 868 N N . ASP A 1 113 ? -7.387 17.938 8.844 1 97.31 113 ASP A N 1
ATOM 869 C CA . ASP A 1 113 ? -7.906 19.25 9.18 1 97.31 113 ASP A CA 1
ATOM 870 C C . ASP A 1 113 ? -9.102 19.141 10.133 1 97.31 113 ASP A C 1
ATOM 872 O O . ASP A 1 113 ? -10.062 18.438 9.844 1 97.31 113 ASP A O 1
ATOM 876 N N . ARG A 1 114 ? -9.016 19.859 11.305 1 95.31 114 ARG A N 1
ATOM 877 C CA . ARG A 1 114 ? -10.062 19.797 12.312 1 95.31 114 ARG A CA 1
ATOM 878 C C . ARG A 1 114 ? -10.438 18.359 12.633 1 95.31 114 ARG A C 1
ATOM 880 O O . ARG A 1 114 ? -11.617 18 12.656 1 95.31 114 ARG A O 1
ATOM 887 N N . GLN A 1 115 ? -9.508 17.5 12.68 1 96.75 115 GLN A N 1
ATOM 888 C CA . GLN A 1 115 ? -9.57 16.094 13.078 1 96.75 115 GLN A CA 1
ATOM 889 C C . GLN A 1 115 ? -10.094 15.227 11.938 1 96.75 115 GLN A C 1
ATOM 891 O O . GLN A 1 115 ? -10.18 14 12.062 1 96.75 115 GLN A O 1
ATOM 896 N N . GLU A 1 116 ? -10.383 15.852 10.852 1 97.06 116 GLU A N 1
ATOM 897 C CA . GLU A 1 116 ? -10.93 15.102 9.719 1 97.06 116 GLU A CA 1
ATOM 898 C C . GLU A 1 116 ? -9.836 14.742 8.719 1 97.06 116 GLU A C 1
ATOM 900 O O . GLU A 1 116 ? -9.055 15.602 8.305 1 97.06 116 GLU A O 1
ATOM 905 N N . ALA A 1 117 ? -9.781 13.461 8.406 1 98.19 117 ALA A N 1
ATOM 906 C CA . ALA A 1 117 ? -8.867 13.023 7.352 1 98.19 117 ALA A CA 1
ATOM 907 C C . ALA A 1 117 ? -9.328 13.523 5.984 1 98.19 117 ALA A C 1
ATOM 909 O O . ALA A 1 117 ? -10.492 13.367 5.617 1 98.19 117 ALA A O 1
ATOM 910 N N . GLN A 1 118 ? -8.406 14.18 5.25 1 97.94 118 GLN A N 1
ATOM 911 C CA . GLN A 1 118 ? -8.711 14.68 3.916 1 97.94 118 GLN A CA 1
ATOM 912 C C . GLN A 1 118 ? -8.469 13.609 2.855 1 97.94 118 GLN A C 1
ATOM 914 O O . GLN A 1 118 ? -7.523 13.703 2.076 1 97.94 118 GLN A O 1
ATOM 919 N N . ILE A 1 119 ? -9.359 12.625 2.771 1 97.25 119 ILE A N 1
ATOM 920 C CA . ILE A 1 119 ? -9.219 11.414 1.972 1 97.25 119 ILE A CA 1
ATOM 921 C C . ILE A 1 119 ? -9.25 11.766 0.487 1 97.25 119 ILE A C 1
ATOM 923 O O . ILE A 1 119 ? -8.539 11.164 -0.318 1 97.25 119 ILE A O 1
ATOM 927 N N . GLU A 1 120 ? -9.969 12.805 0.147 1 95.81 120 GLU A N 1
ATOM 928 C CA . GLU A 1 120 ? -10.188 13.141 -1.257 1 95.81 120 GLU A CA 1
ATOM 929 C C . GLU A 1 120 ? -8.914 13.695 -1.894 1 95.81 120 GLU A C 1
ATOM 931 O O . GLU A 1 120 ? -8.719 13.57 -3.104 1 95.81 120 GLU A O 1
ATOM 936 N N . THR A 1 121 ? -8.078 14.305 -1.105 1 97.62 121 THR A N 1
ATOM 937 C CA . THR A 1 121 ? -6.887 14.945 -1.657 1 97.62 121 THR A CA 1
ATOM 938 C C . THR A 1 121 ? -5.637 14.141 -1.314 1 97.62 121 THR A C 1
ATOM 940 O O . THR A 1 121 ? -4.516 14.609 -1.521 1 97.62 121 THR A O 1
ATOM 943 N N . LYS A 1 122 ? -5.801 12.969 -0.813 1 98.12 122 LYS A N 1
ATOM 944 C CA . LYS A 1 122 ? -4.68 12.094 -0.484 1 98.12 122 LYS A CA 1
ATOM 945 C C . LYS A 1 122 ? -3.793 11.852 -1.701 1 98.12 122 LYS A C 1
ATOM 947 O O . LYS A 1 122 ? -4.281 11.789 -2.83 1 98.12 122 LYS A O 1
ATOM 952 N N . VAL A 1 123 ? -2.521 11.773 -1.48 1 98.62 123 VAL A N 1
ATOM 953 C CA . VAL A 1 123 ? -1.561 11.555 -2.557 1 98.62 123 VAL A CA 1
ATOM 954 C C . VAL A 1 123 ? -0.882 10.195 -2.379 1 98.62 123 VAL A C 1
ATOM 956 O O . VAL A 1 123 ? -0.181 9.969 -1.391 1 98.62 123 VAL A O 1
ATOM 959 N N . ALA A 1 124 ? -1.093 9.266 -3.342 1 98 124 ALA A N 1
ATOM 960 C CA . ALA A 1 124 ? -0.525 7.926 -3.236 1 98 124 ALA A CA 1
ATOM 961 C C . ALA A 1 124 ? 0.287 7.574 -4.48 1 98 124 ALA A C 1
ATOM 963 O O . ALA A 1 124 ? 1.031 6.59 -4.484 1 98 124 ALA A O 1
ATOM 964 N N . ARG A 1 125 ? 0.166 8.383 -5.543 1 96.69 125 ARG A N 1
ATOM 965 C CA . ARG A 1 125 ? 0.952 8.141 -6.75 1 96.69 125 ARG A CA 1
ATOM 966 C C . ARG A 1 125 ? 2.393 8.609 -6.566 1 96.69 125 ARG A C 1
ATOM 968 O O . ARG A 1 125 ? 2.639 9.789 -6.301 1 96.69 125 ARG A O 1
ATOM 975 N N . LEU A 1 126 ? 3.295 7.711 -6.766 1 97.12 126 LEU A N 1
ATOM 976 C CA . LEU A 1 126 ? 4.707 7.992 -6.527 1 97.12 126 LEU A CA 1
ATOM 977 C C . LEU A 1 126 ? 5.191 9.141 -7.41 1 97.12 126 LEU A C 1
ATOM 979 O O . LEU A 1 126 ? 5.941 10.008 -6.957 1 97.12 126 LEU A O 1
ATOM 983 N N . GLU A 1 127 ? 4.742 9.18 -8.633 1 96.94 127 GLU A N 1
ATOM 984 C CA . GLU A 1 127 ? 5.16 10.219 -9.57 1 96.94 127 GLU A CA 1
ATOM 985 C C . GLU A 1 127 ? 4.773 11.609 -9.062 1 96.94 127 GLU A C 1
ATOM 987 O O . GLU A 1 127 ? 5.523 12.57 -9.234 1 96.94 127 GLU A O 1
ATOM 992 N N . ASP A 1 128 ? 3.652 11.695 -8.461 1 98.44 128 ASP A N 1
ATOM 993 C CA . ASP A 1 128 ? 3.205 12.961 -7.883 1 98.44 128 ASP A CA 1
ATOM 994 C C . ASP A 1 128 ? 4.066 13.344 -6.68 1 98.44 128 ASP A C 1
ATOM 996 O O . ASP A 1 128 ? 4.434 14.508 -6.52 1 98.44 128 ASP A O 1
ATOM 1000 N N . MET A 1 129 ? 4.52 12.359 -5.895 1 98.62 129 MET A N 1
ATOM 1001 C CA . MET A 1 129 ? 5.258 12.617 -4.66 1 98.62 129 MET A CA 1
ATOM 1002 C C . MET A 1 129 ? 6.715 12.953 -4.957 1 98.62 129 MET A C 1
ATOM 1004 O O . MET A 1 129 ? 7.418 13.484 -4.098 1 98.62 129 MET A O 1
ATOM 1008 N N . LYS A 1 130 ? 7.047 12.68 -6.16 1 98 130 LYS A N 1
ATOM 1009 C CA . LYS A 1 130 ? 8.406 13.016 -6.57 1 98 130 LYS A CA 1
ATOM 1010 C C . LYS A 1 130 ? 8.438 14.352 -7.305 1 98 130 LYS A C 1
ATOM 1012 O O . LYS A 1 130 ? 9.516 14.898 -7.57 1 98 130 LYS A O 1
ATOM 1017 N N . SER A 1 131 ? 7.297 14.914 -7.621 1 98.5 131 SER A N 1
ATOM 1018 C CA . SER A 1 131 ? 7.188 16.203 -8.281 1 98.5 131 SER A CA 1
ATOM 1019 C C . SER A 1 131 ? 7.145 17.344 -7.273 1 98.5 131 SER A C 1
ATOM 1021 O O . SER A 1 131 ? 6.141 17.547 -6.59 1 98.5 131 SER A O 1
ATOM 1023 N N . ARG A 1 132 ? 8.172 18.141 -7.223 1 97.88 132 ARG A N 1
ATOM 1024 C CA . ARG A 1 132 ? 8.234 19.266 -6.301 1 97.88 132 ARG A CA 1
ATOM 1025 C C . ARG A 1 132 ? 7.105 20.266 -6.57 1 97.88 132 ARG A C 1
ATOM 1027 O O . ARG A 1 132 ? 6.5 20.797 -5.633 1 97.88 132 ARG A O 1
ATOM 1034 N N . GLU A 1 133 ? 6.898 20.5 -7.859 1 98.19 133 GLU A N 1
ATOM 1035 C CA . GLU A 1 133 ? 5.84 21.422 -8.234 1 98.19 133 GLU A CA 1
ATOM 1036 C C . GLU A 1 133 ? 4.48 20.938 -7.738 1 98.19 133 GLU A C 1
ATOM 1038 O O . GLU A 1 133 ? 3.709 21.719 -7.168 1 98.19 133 GLU A O 1
ATOM 1043 N N . PHE A 1 134 ? 4.219 19.656 -7.949 1 98.75 134 PHE A N 1
ATOM 1044 C CA . PHE A 1 134 ? 2.959 19.094 -7.48 1 98.75 134 PHE A CA 1
ATOM 1045 C C . PHE A 1 134 ? 2.852 19.188 -5.965 1 98.75 134 PHE A C 1
ATOM 1047 O O . PHE A 1 134 ? 1.833 19.656 -5.438 1 98.75 134 PHE A O 1
ATOM 1054 N N . LEU A 1 135 ? 3.896 18.828 -5.242 1 98.69 135 LEU A N 1
ATOM 1055 C CA . LEU A 1 135 ? 3.879 18.781 -3.785 1 98.69 135 LEU A CA 1
ATOM 1056 C C . LEU A 1 135 ? 3.705 20.188 -3.207 1 98.69 135 LEU A C 1
ATOM 1058 O O . LEU A 1 135 ? 2.988 20.375 -2.221 1 98.69 135 LEU A O 1
ATOM 1062 N N . LYS A 1 136 ? 4.367 21.141 -3.822 1 98.44 136 LYS A N 1
ATOM 1063 C CA . LYS A 1 136 ? 4.215 22.516 -3.361 1 98.44 136 LYS A CA 1
ATOM 1064 C C . LYS A 1 136 ? 2.758 22.969 -3.432 1 98.44 136 LYS A C 1
ATOM 1066 O O . LYS A 1 136 ? 2.213 23.484 -2.455 1 98.44 136 LYS A O 1
ATOM 1071 N N . SER A 1 137 ? 2.164 22.734 -4.586 1 98.5 137 SER A N 1
ATOM 1072 C CA . SER A 1 137 ? 0.764 23.109 -4.766 1 98.5 137 SER A CA 1
ATOM 1073 C C . SER A 1 137 ? -0.135 22.359 -3.779 1 98.5 137 SER A C 1
ATOM 1075 O O . SER A 1 137 ? -1.056 22.953 -3.209 1 98.5 137 SER A O 1
ATOM 1077 N N . TRP A 1 138 ? 0.093 21.078 -3.592 1 98.69 138 TRP A N 1
ATOM 1078 C CA . TRP A 1 138 ? -0.7 20.25 -2.684 1 98.69 138 TRP A CA 1
ATOM 1079 C C . TRP A 1 138 ? -0.567 20.75 -1.247 1 98.69 138 TRP A C 1
ATOM 1081 O O . TRP A 1 138 ? -1.567 20.906 -0.543 1 98.69 138 TRP A O 1
ATOM 1091 N N . VAL A 1 139 ? 0.676 21.016 -0.778 1 98.38 139 VAL A N 1
ATOM 1092 C CA . VAL A 1 139 ? 0.93 21.484 0.578 1 98.38 139 VAL A CA 1
ATOM 1093 C C . VAL A 1 139 ? 0.23 22.828 0.797 1 98.38 139 VAL A C 1
ATOM 1095 O O . VAL A 1 139 ? -0.378 23.062 1.847 1 98.38 139 VAL A O 1
ATOM 1098 N N . GLU A 1 140 ? 0.318 23.719 -0.193 1 97.81 140 GLU A N 1
ATOM 1099 C CA . GLU A 1 140 ? -0.335 25.016 -0.086 1 97.81 140 GLU A CA 1
ATOM 1100 C C . GLU A 1 140 ? -1.848 24.859 0.042 1 97.81 140 GLU A C 1
ATOM 1102 O O . GLU A 1 140 ? -2.484 25.578 0.821 1 97.81 140 GLU A O 1
ATOM 1107 N N . ARG A 1 141 ? -2.359 23.953 -0.729 1 97.69 141 ARG A N 1
ATOM 1108 C CA . ARG A 1 141 ? -3.793 23.688 -0.664 1 97.69 141 ARG A CA 1
ATOM 1109 C C . ARG A 1 141 ? -4.199 23.203 0.724 1 97.69 141 ARG A C 1
ATOM 1111 O O . ARG A 1 141 ? -5.199 23.672 1.281 1 97.69 141 ARG A O 1
ATOM 1118 N N . GLU A 1 142 ? -3.432 22.266 1.284 1 97.75 142 GLU A N 1
ATOM 1119 C CA . GLU A 1 142 ? -3.74 21.734 2.609 1 97.75 142 GLU A CA 1
ATOM 1120 C C . GLU A 1 142 ? -3.562 22.797 3.686 1 97.75 142 GLU A C 1
ATOM 1122 O O . GLU A 1 142 ? -4.336 22.859 4.645 1 97.75 142 GLU A O 1
ATOM 1127 N N . ALA A 1 143 ? -2.596 23.641 3.506 1 97.06 143 ALA A N 1
ATOM 1128 C CA . ALA A 1 143 ? -2.316 24.719 4.465 1 97.06 143 ALA A CA 1
ATOM 1129 C C . ALA A 1 143 ? -3.469 25.703 4.523 1 97.06 143 ALA A C 1
ATOM 1131 O O . ALA A 1 143 ? -3.738 26.297 5.574 1 97.06 143 ALA A O 1
ATOM 1132 N N . ALA A 1 144 ? -4.18 25.844 3.436 1 95.44 144 ALA A N 1
ATOM 1133 C CA . ALA A 1 144 ? -5.23 26.844 3.324 1 95.44 144 ALA A CA 1
ATOM 1134 C C . ALA A 1 144 ? -6.512 26.375 4.012 1 95.44 144 ALA A C 1
ATOM 1136 O O . ALA A 1 144 ? -7.438 27.172 4.207 1 95.44 144 ALA A O 1
ATOM 1137 N N . ARG A 1 145 ? -6.691 25.047 4.402 1 89.81 145 ARG A N 1
ATOM 1138 C CA . ARG A 1 145 ? -7.879 24.5 5.055 1 89.81 145 ARG A CA 1
ATOM 1139 C C . ARG A 1 145 ? -8.039 25.062 6.457 1 89.81 145 ARG A C 1
ATOM 1141 O O . ARG A 1 145 ? -9.07 24.859 7.105 1 89.81 145 ARG A O 1
ATOM 1148 N N . HIS A 1 146 ? -7.457 26.172 6.906 1 71.81 146 HIS A N 1
ATOM 1149 C CA . HIS A 1 146 ? -7.402 26.75 8.242 1 71.81 146 HIS A CA 1
ATOM 1150 C C . HIS A 1 146 ? -8.781 26.766 8.898 1 71.81 146 HIS A C 1
ATOM 1152 O O . HIS A 1 146 ? -9.195 27.781 9.453 1 71.81 146 HIS A O 1
ATOM 1158 N N . GLY A 1 147 ? -9.586 25.578 8.984 1 58.72 147 GLY A N 1
ATOM 1159 C CA . GLY A 1 147 ? -10.828 25.5 9.742 1 58.72 147 GLY A CA 1
ATOM 1160 C C . GLY A 1 147 ? -12.031 26.031 8.984 1 58.72 147 GLY A C 1
ATOM 1161 O O . GLY A 1 147 ? -13.148 26.031 9.508 1 58.72 147 GLY A O 1
ATOM 1162 N N . SER A 1 148 ? -11.984 26.719 7.867 1 50.06 148 SER A N 1
ATOM 1163 C CA . SER A 1 148 ? -13.195 27.266 7.266 1 50.06 148 SER A CA 1
ATOM 1164 C C . SER A 1 148 ? -14.094 26.156 6.738 1 50.06 148 SER A C 1
ATOM 1166 O O . SER A 1 148 ? -15.148 26.422 6.152 1 50.06 148 SER A O 1
ATOM 1168 N N . GLY A 1 149 ? -13.836 24.969 6.82 1 42.03 149 GLY A N 1
ATOM 1169 C CA . GLY A 1 149 ? -14.641 23.922 6.188 1 42.03 149 GLY A CA 1
ATOM 1170 C C . GLY A 1 149 ? -15.992 23.734 6.848 1 42.03 149 GLY A C 1
ATOM 1171 O O . GLY A 1 149 ? -16.828 22.984 6.344 1 42.03 149 GLY A O 1
ATOM 1172 N N . GLY A 1 150 ? -16.094 23.734 8.148 1 36.19 150 GLY A N 1
ATOM 1173 C CA . GLY A 1 150 ? -17.344 23.234 8.672 1 36.19 150 GLY A CA 1
ATOM 1174 C C . GLY A 1 150 ? -18.531 24.141 8.383 1 36.19 150 GLY A C 1
ATOM 1175 O O . GLY A 1 150 ? -19.641 23.906 8.852 1 36.19 150 GLY A O 1
ATOM 1176 N N . ALA A 1 151 ? -18.344 25.453 8.023 1 35.28 151 ALA A N 1
ATOM 1177 C CA . ALA A 1 151 ? -19.609 26.172 8.086 1 35.28 151 ALA A CA 1
ATOM 1178 C C . ALA A 1 151 ? -20.531 25.781 6.93 1 35.28 151 ALA A C 1
ATOM 1180 O O . ALA A 1 151 ? -21.656 26.266 6.848 1 35.28 151 ALA A O 1
ATOM 1181 N N . GLY A 1 152 ? -20.172 24.828 5.918 1 28.59 152 GLY A N 1
ATOM 1182 C CA . GLY A 1 152 ? -21.375 24.688 5.121 1 28.59 152 GLY A CA 1
ATOM 1183 C C . GLY A 1 152 ? -22.422 23.797 5.785 1 28.59 152 GLY A C 1
ATOM 1184 O O . GLY A 1 152 ? -22.109 23.062 6.719 1 28.59 152 GLY A O 1
ATOM 1185 N N . SER B 1 1 ? 12.938 -57.438 -39.062 1 41.44 1 SER B N 1
ATOM 1186 C CA . SER B 1 1 ? 12.711 -56 -38.906 1 41.44 1 SER B CA 1
ATOM 1187 C C . SER B 1 1 ? 11.766 -55.688 -37.75 1 41.44 1 SER B C 1
ATOM 1189 O O . SER B 1 1 ? 10.586 -56.062 -37.812 1 41.44 1 SER B O 1
ATOM 1191 N N . ARG B 1 2 ? 12.297 -55.562 -36.5 1 59.69 2 ARG B N 1
ATOM 1192 C CA . ARG B 1 2 ? 11.492 -55.438 -35.281 1 59.69 2 ARG B CA 1
ATOM 1193 C C . ARG B 1 2 ? 10.75 -54.094 -35.281 1 59.69 2 ARG B C 1
ATOM 1195 O O . ARG B 1 2 ? 11.344 -53.062 -35.531 1 59.69 2 ARG B O 1
ATOM 1202 N N . PRO B 1 3 ? 9.383 -54.125 -35.344 1 58.62 3 PRO B N 1
ATOM 1203 C CA . PRO B 1 3 ? 8.688 -52.812 -35.312 1 58.62 3 PRO B CA 1
ATOM 1204 C C . PRO B 1 3 ? 9.102 -51.969 -34.125 1 58.62 3 PRO B C 1
ATOM 1206 O O . PRO B 1 3 ? 9.305 -52.469 -33 1 58.62 3 PRO B O 1
ATOM 1209 N N . THR B 1 4 ? 9.93 -50.875 -34.312 1 54.81 4 THR B N 1
ATOM 1210 C CA . THR B 1 4 ? 10.211 -49.844 -33.281 1 54.81 4 THR B CA 1
ATOM 1211 C C . THR B 1 4 ? 8.914 -49.25 -32.75 1 54.81 4 THR B C 1
ATOM 1213 O O . THR B 1 4 ? 8.141 -48.656 -33.5 1 54.81 4 THR B O 1
ATOM 1216 N N . ARG B 1 5 ? 8.211 -49.781 -31.75 1 53.97 5 ARG B N 1
ATOM 1217 C CA . ARG B 1 5 ? 7.051 -49.156 -31.109 1 53.97 5 ARG B CA 1
ATOM 1218 C C . ARG B 1 5 ? 7.32 -47.688 -30.812 1 53.97 5 ARG B C 1
ATOM 1220 O O . ARG B 1 5 ? 8.266 -47.375 -30.094 1 53.97 5 ARG B O 1
ATOM 1227 N N . GLN B 1 6 ? 6.969 -46.812 -31.719 1 52.75 6 GLN B N 1
ATOM 1228 C CA . GLN B 1 6 ? 6.992 -45.375 -31.406 1 52.75 6 GLN B CA 1
ATOM 1229 C C . GLN B 1 6 ? 6.195 -45.094 -30.141 1 52.75 6 GLN B C 1
ATOM 1231 O O . GLN B 1 6 ? 5.02 -45.438 -30.047 1 52.75 6 GLN B O 1
ATOM 1236 N N . PHE B 1 7 ? 6.762 -45.094 -28.969 1 52.69 7 PHE B N 1
ATOM 1237 C CA . PHE B 1 7 ? 6.117 -44.594 -27.766 1 52.69 7 PHE B CA 1
ATOM 1238 C C . PHE B 1 7 ? 5.457 -43.25 -28.016 1 52.69 7 PHE B C 1
ATOM 1240 O O . PHE B 1 7 ? 6.141 -42.25 -28.312 1 52.69 7 PHE B O 1
ATOM 1247 N N . SER B 1 8 ? 4.273 -43.219 -28.578 1 45.03 8 SER B N 1
ATOM 1248 C CA . SER B 1 8 ? 3.535 -41.969 -28.578 1 45.03 8 SER B CA 1
ATOM 1249 C C . SER B 1 8 ? 3.529 -41.344 -27.188 1 45.03 8 SER B C 1
ATOM 1251 O O . SER B 1 8 ? 3.08 -41.969 -26.219 1 45.03 8 SER B O 1
ATOM 1253 N N . THR B 1 9 ? 4.527 -40.656 -26.781 1 45.94 9 THR B N 1
ATOM 1254 C CA . THR B 1 9 ? 4.43 -39.875 -25.562 1 45.94 9 THR B CA 1
ATOM 1255 C C . THR B 1 9 ? 3.076 -39.188 -25.453 1 45.94 9 THR B C 1
ATOM 1257 O O . THR B 1 9 ? 2.652 -38.5 -26.406 1 45.94 9 THR B O 1
ATOM 1260 N N . SER B 1 10 ? 2.059 -39.75 -24.891 1 46.31 10 SER B N 1
ATOM 1261 C CA . SER B 1 10 ? 0.804 -39.094 -24.578 1 46.31 10 SER B CA 1
ATOM 1262 C C . SER B 1 10 ? 1.035 -37.625 -24.25 1 46.31 10 SER B C 1
ATOM 1264 O O . SER B 1 10 ? 1.968 -37.281 -23.516 1 46.31 10 SER B O 1
ATOM 1266 N N . PRO B 1 11 ? 0.572 -36.688 -25.109 1 45.75 11 PRO B N 1
ATOM 1267 C CA . PRO B 1 11 ? 0.726 -35.281 -24.75 1 45.75 11 PRO B CA 1
ATOM 1268 C C . PRO B 1 11 ? 0.479 -35 -23.266 1 45.75 11 PRO B C 1
ATOM 1270 O O . PRO B 1 11 ? -0.4 -35.625 -22.656 1 45.75 11 PRO B O 1
ATOM 1273 N N . ALA B 1 12 ? 1.456 -34.844 -22.438 1 46.94 12 ALA B N 1
ATOM 1274 C CA . ALA B 1 12 ? 1.263 -34.438 -21.047 1 46.94 12 ALA B CA 1
ATOM 1275 C C . ALA B 1 12 ? -0.027 -33.656 -20.875 1 46.94 12 ALA B C 1
ATOM 1277 O O . ALA B 1 12 ? -0.26 -32.688 -21.594 1 46.94 12 ALA B O 1
ATOM 1278 N N . LEU B 1 13 ? -1.143 -34.188 -20.672 1 48.38 13 LEU B N 1
ATOM 1279 C CA . LEU B 1 13 ? -2.363 -33.438 -20.375 1 48.38 13 LEU B CA 1
ATOM 1280 C C . LEU B 1 13 ? -2.037 -32.062 -19.766 1 48.38 13 LEU B C 1
ATOM 1282 O O . LEU B 1 13 ? -1.351 -31.984 -18.75 1 48.38 13 LEU B O 1
ATOM 1286 N N . ALA B 1 14 ? -1.998 -31.047 -20.656 1 57.75 14 ALA B N 1
ATOM 1287 C CA . ALA B 1 14 ? -1.727 -29.672 -20.25 1 57.75 14 ALA B CA 1
ATOM 1288 C C . ALA B 1 14 ? -2.4 -29.359 -18.922 1 57.75 14 ALA B C 1
ATOM 1290 O O . ALA B 1 14 ? -3.594 -29.625 -18.734 1 57.75 14 ALA B O 1
ATOM 1291 N N . ALA B 1 15 ? -1.757 -29.266 -17.828 1 69 15 ALA B N 1
ATOM 1292 C CA . ALA B 1 15 ? -2.275 -28.938 -16.5 1 69 15 ALA B CA 1
ATOM 1293 C C . ALA B 1 15 ? -3.244 -27.75 -16.562 1 69 15 ALA B C 1
ATOM 1295 O O . ALA B 1 15 ? -3.08 -26.859 -17.391 1 69 15 ALA B O 1
ATOM 1296 N N . ARG B 1 16 ? -4.453 -27.953 -16.078 1 89.38 16 ARG B N 1
ATOM 1297 C CA . ARG B 1 16 ? -5.457 -26.891 -15.992 1 89.38 16 ARG B CA 1
ATOM 1298 C C . ARG B 1 16 ? -5.098 -25.891 -14.906 1 89.38 16 ARG B C 1
ATOM 1300 O O . ARG B 1 16 ? -4.367 -26.203 -13.969 1 89.38 16 ARG B O 1
ATOM 1307 N N . ASN B 1 17 ? -5.508 -24.703 -15.156 1 96.5 17 ASN B N 1
ATOM 1308 C CA . ASN B 1 17 ? -5.363 -23.703 -14.109 1 96.5 17 ASN B CA 1
ATOM 1309 C C . ASN B 1 17 ? -6.055 -24.125 -12.82 1 96.5 17 ASN B C 1
ATOM 1311 O O . ASN B 1 17 ? -7.043 -24.859 -12.852 1 96.5 17 ASN B O 1
ATOM 1315 N N . ARG B 1 18 ? -5.477 -23.781 -11.711 1 95.12 18 ARG B N 1
ATOM 1316 C CA . ARG B 1 18 ? -6.074 -24.078 -10.414 1 95.12 18 ARG B CA 1
ATOM 1317 C C . ARG B 1 18 ? -6.285 -22.812 -9.594 1 95.12 18 ARG B C 1
ATOM 1319 O O . ARG B 1 18 ? -5.363 -22.016 -9.43 1 95.12 18 ARG B O 1
ATOM 1326 N N . ILE B 1 19 ? -7.5 -22.609 -9.094 1 96.69 19 ILE B N 1
ATOM 1327 C CA . ILE B 1 19 ? -7.785 -21.516 -8.172 1 96.69 19 ILE B CA 1
ATOM 1328 C C . ILE B 1 19 ? -8.031 -22.078 -6.773 1 96.69 19 ILE B C 1
ATOM 1330 O O . ILE B 1 19 ? -8.898 -22.938 -6.582 1 96.69 19 ILE B O 1
ATOM 1334 N N . TYR B 1 20 ? -7.266 -21.688 -5.883 1 97.38 20 TYR B N 1
ATOM 1335 C CA . TYR B 1 20 ? -7.531 -22.031 -4.492 1 97.38 20 TYR B CA 1
ATOM 1336 C C . TYR B 1 20 ? -8.68 -21.188 -3.93 1 97.38 20 TYR B C 1
ATOM 1338 O O . TYR B 1 20 ? -8.586 -19.969 -3.871 1 97.38 20 TYR B O 1
ATOM 1346 N N . PRO B 1 21 ? -9.719 -21.812 -3.512 1 94.69 21 PRO B N 1
ATOM 1347 C CA . PRO B 1 21 ? -10.914 -21.078 -3.115 1 94.69 21 PRO B CA 1
ATOM 1348 C C . PRO B 1 21 ? -10.742 -20.344 -1.787 1 94.69 21 PRO B C 1
ATOM 1350 O O . PRO B 1 21 ? -11.352 -19.281 -1.576 1 94.69 21 PRO B O 1
ATOM 1353 N N . ALA B 1 22 ? -9.953 -20.938 -0.865 1 95.5 22 ALA B N 1
ATOM 1354 C CA . ALA B 1 22 ? -9.75 -20.297 0.427 1 95.5 22 ALA B CA 1
ATOM 1355 C C . ALA B 1 22 ? -8.656 -19.234 0.336 1 95.5 22 ALA B C 1
ATOM 1357 O O . ALA B 1 22 ? -7.609 -19.453 -0.277 1 95.5 22 ALA B O 1
ATOM 1358 N N . ARG B 1 23 ? -8.945 -18.094 0.932 1 97.12 23 ARG B N 1
ATOM 1359 C CA . ARG B 1 23 ? -7.91 -17.078 1.026 1 97.12 23 ARG B CA 1
ATOM 1360 C C . ARG B 1 23 ? -6.805 -17.5 1.985 1 97.12 23 ARG B C 1
ATOM 1362 O O . ARG B 1 23 ? -7.062 -18.188 2.973 1 97.12 23 ARG B O 1
ATOM 1369 N N . VAL B 1 24 ? -5.66 -17.109 1.63 1 97.38 24 VAL B N 1
ATOM 1370 C CA . VAL B 1 24 ? -4.516 -17.297 2.516 1 97.38 24 VAL B CA 1
ATOM 1371 C C . VAL B 1 24 ? -4.582 -16.281 3.662 1 97.38 24 VAL B C 1
ATOM 1373 O O . VAL B 1 24 ? -4.594 -15.07 3.43 1 97.38 24 VAL B O 1
ATOM 1376 N N . ARG B 1 25 ? -4.562 -16.781 4.93 1 94.31 25 ARG B N 1
ATOM 1377 C CA . ARG B 1 25 ? -4.758 -15.883 6.062 1 94.31 25 ARG B CA 1
ATOM 1378 C C . ARG B 1 25 ? -3.635 -16.031 7.082 1 94.31 25 ARG B C 1
ATOM 1380 O O . ARG B 1 25 ? -3.66 -15.391 8.133 1 94.31 25 ARG B O 1
ATOM 1387 N N . ASN B 1 26 ? -2.691 -16.906 6.812 1 93.81 26 ASN B N 1
ATOM 1388 C CA . ASN B 1 26 ? -1.512 -17.031 7.66 1 93.81 26 ASN B CA 1
ATOM 1389 C C . ASN B 1 26 ? -0.287 -17.453 6.852 1 93.81 26 ASN B C 1
ATOM 1391 O O . ASN B 1 26 ? -0.418 -17.953 5.73 1 93.81 26 ASN B O 1
ATOM 1395 N N . GLU B 1 27 ? 0.847 -17.328 7.414 1 92.75 27 GLU B N 1
ATOM 1396 C CA . GLU B 1 27 ? 2.107 -17.516 6.703 1 92.75 27 GLU B CA 1
ATOM 1397 C C . GLU B 1 27 ? 2.328 -18.984 6.348 1 92.75 27 GLU B C 1
ATOM 1399 O O . GLU B 1 27 ? 2.902 -19.297 5.305 1 92.75 27 GLU B O 1
ATOM 1404 N N . ASP B 1 28 ? 1.863 -19.844 7.188 1 94.62 28 ASP B N 1
ATOM 1405 C CA . ASP B 1 28 ? 2.027 -21.266 6.93 1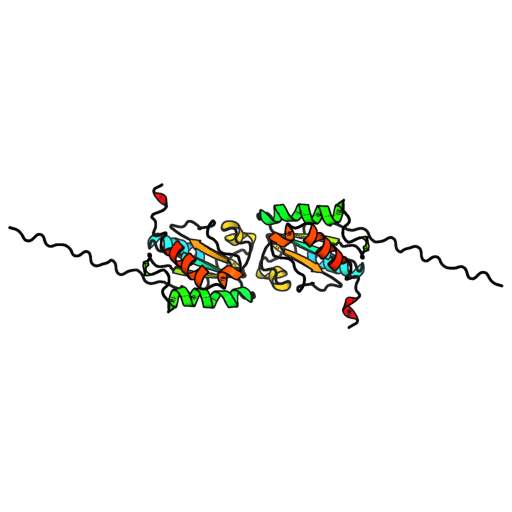 94.62 28 ASP B CA 1
ATOM 1406 C C . ASP B 1 28 ? 1.261 -21.688 5.68 1 94.62 28 ASP B C 1
ATOM 1408 O O . ASP B 1 28 ? 1.761 -22.469 4.875 1 94.62 28 ASP B O 1
ATOM 1412 N N . ASP B 1 29 ? 0.037 -21.172 5.562 1 96.25 29 ASP B N 1
ATOM 1413 C CA . ASP B 1 29 ? -0.763 -21.453 4.375 1 96.25 29 ASP B CA 1
ATOM 1414 C C . ASP B 1 29 ? -0.063 -20.969 3.109 1 96.25 29 ASP B C 1
ATOM 1416 O O . ASP B 1 29 ? -0.006 -21.688 2.109 1 96.25 29 ASP B O 1
ATOM 1420 N N . LEU B 1 30 ? 0.503 -19.828 3.135 1 96.81 30 LEU B N 1
ATOM 1421 C CA . LEU B 1 30 ? 1.21 -19.266 1.984 1 96.81 30 LEU B CA 1
ATOM 1422 C C . LEU B 1 30 ? 2.418 -20.125 1.626 1 96.81 30 LEU B C 1
ATOM 1424 O O . LEU B 1 30 ? 2.617 -20.469 0.458 1 96.81 30 LEU B O 1
ATOM 1428 N N . HIS B 1 31 ? 3.111 -20.5 2.629 1 96.56 31 HIS B N 1
ATOM 1429 C CA . HIS B 1 31 ? 4.293 -21.344 2.43 1 96.56 31 HIS B CA 1
ATOM 1430 C C . HIS B 1 31 ? 3.926 -22.672 1.799 1 96.56 31 HIS B C 1
ATOM 1432 O O . HIS B 1 31 ? 4.59 -23.125 0.865 1 96.56 31 HIS B O 1
ATOM 1438 N N . THR B 1 32 ? 2.934 -23.25 2.27 1 97.81 32 THR B N 1
ATOM 1439 C CA . THR B 1 32 ? 2.459 -24.531 1.747 1 97.81 32 THR B CA 1
ATOM 1440 C C . THR B 1 32 ? 2.098 -24.406 0.269 1 97.81 32 THR B C 1
ATOM 1442 O O . THR B 1 32 ? 2.473 -25.25 -0.539 1 97.81 32 THR B O 1
ATOM 1445 N N . LEU B 1 33 ? 1.389 -23.344 -0.112 1 98.06 33 LEU B N 1
ATOM 1446 C CA . LEU B 1 33 ? 0.999 -23.141 -1.503 1 98.06 33 LEU B CA 1
ATOM 1447 C C . LEU B 1 33 ? 2.223 -22.922 -2.387 1 98.06 33 LEU B C 1
ATOM 1449 O O . LEU B 1 33 ? 2.285 -23.438 -3.504 1 98.06 33 LEU B O 1
ATOM 1453 N N . ILE B 1 34 ? 3.207 -22.203 -1.862 1 98.06 34 ILE B N 1
ATOM 1454 C CA . ILE B 1 34 ? 4.43 -21.938 -2.615 1 98.06 34 ILE B CA 1
ATOM 1455 C C . ILE B 1 34 ? 5.18 -23.25 -2.857 1 98.06 34 ILE B C 1
ATOM 1457 O O . ILE B 1 34 ? 5.629 -23.516 -3.973 1 98.06 34 ILE B O 1
ATOM 1461 N N . LEU B 1 35 ? 5.246 -24.094 -1.826 1 97.56 35 LEU B N 1
ATOM 1462 C CA . LEU B 1 35 ? 5.91 -25.391 -1.952 1 97.56 35 LEU B CA 1
ATOM 1463 C C . LEU B 1 35 ? 5.172 -26.281 -2.943 1 97.56 35 LEU B C 1
ATOM 1465 O O . LEU B 1 35 ? 5.797 -26.969 -3.762 1 97.56 35 LEU B O 1
ATOM 1469 N N . SER B 1 36 ? 3.871 -26.281 -2.822 1 96.38 36 SER B N 1
ATOM 1470 C CA . SER B 1 36 ? 3.049 -27.094 -3.721 1 96.38 36 SER B CA 1
ATOM 1471 C C . SER B 1 36 ? 3.24 -26.672 -5.172 1 96.38 36 SER B C 1
ATOM 1473 O O . SER B 1 36 ? 3.35 -27.516 -6.062 1 96.38 36 SER B O 1
ATOM 1475 N N . SER B 1 37 ? 3.285 -25.359 -5.406 1 95.56 37 SER B N 1
ATOM 1476 C CA . SER B 1 37 ? 3.514 -24.812 -6.738 1 95.56 37 SER B CA 1
ATOM 1477 C C . SER B 1 37 ? 4.871 -25.234 -7.289 1 95.56 37 SER B C 1
ATOM 1479 O O . SER B 1 37 ? 4.988 -25.594 -8.461 1 95.56 37 SER B O 1
ATOM 1481 N N . ALA B 1 38 ? 5.879 -25.234 -6.449 1 94.94 38 ALA B N 1
ATOM 1482 C CA . ALA B 1 38 ? 7.227 -25.625 -6.859 1 94.94 38 ALA B CA 1
ATOM 1483 C C . ALA B 1 38 ? 7.285 -27.109 -7.211 1 94.94 38 ALA B C 1
ATOM 1485 O O . ALA B 1 38 ? 7.891 -27.5 -8.211 1 94.94 38 ALA B O 1
ATOM 1486 N N . SER B 1 39 ? 6.625 -27.922 -6.402 1 94.56 39 SER B N 1
ATOM 1487 C CA . SER B 1 39 ? 6.629 -29.359 -6.602 1 94.56 39 SER B CA 1
ATOM 1488 C C . SER B 1 39 ? 5.938 -29.734 -7.906 1 94.56 39 SER B C 1
ATOM 1490 O O . SER B 1 39 ? 6.375 -30.656 -8.602 1 94.56 39 SER B O 1
ATOM 1492 N N . SER B 1 40 ? 4.871 -29.031 -8.242 1 92.94 40 SER B N 1
ATOM 1493 C CA . SER B 1 40 ? 4.105 -29.328 -9.445 1 92.94 40 SER B CA 1
ATOM 1494 C C . SER B 1 40 ? 4.707 -28.641 -10.664 1 92.94 40 SER B C 1
ATOM 1496 O O . SER B 1 40 ? 4.281 -28.891 -11.797 1 92.94 40 SER B O 1
ATOM 1498 N N . ARG B 1 41 ? 5.672 -27.734 -10.461 1 92.75 41 ARG B N 1
ATOM 1499 C CA . ARG B 1 41 ? 6.297 -26.938 -11.508 1 92.75 41 ARG B CA 1
ATOM 1500 C C . ARG B 1 41 ? 5.266 -26.062 -12.219 1 92.75 41 ARG B C 1
ATOM 1502 O O . ARG B 1 41 ? 5.324 -25.891 -13.438 1 92.75 41 ARG B O 1
ATOM 1509 N N . VAL B 1 42 ? 4.227 -25.594 -11.5 1 95.62 42 VAL B N 1
ATOM 1510 C CA . VAL B 1 42 ? 3.215 -24.656 -11.961 1 95.62 42 VAL B CA 1
ATOM 1511 C C . VAL B 1 42 ? 3.33 -23.344 -11.172 1 95.62 42 VAL B C 1
ATOM 1513 O O . VAL B 1 42 ? 3.201 -23.344 -9.945 1 95.62 42 VAL B O 1
ATOM 1516 N N . PRO B 1 43 ? 3.584 -22.266 -11.852 1 97.69 43 PRO B N 1
ATOM 1517 C CA . PRO B 1 43 ? 3.699 -21 -11.125 1 97.69 43 PRO B CA 1
ATOM 1518 C C . PRO B 1 43 ? 2.441 -20.641 -10.336 1 97.69 43 PRO B C 1
ATOM 1520 O O . PRO B 1 43 ? 1.329 -20.969 -10.766 1 97.69 43 PRO B O 1
ATOM 1523 N N . LEU B 1 44 ? 2.658 -20.031 -9.188 1 98.44 44 LEU B N 1
ATOM 1524 C CA . LEU B 1 44 ? 1.575 -19.547 -8.336 1 98.44 44 LEU B CA 1
ATOM 1525 C C . LEU B 1 44 ? 1.405 -18.047 -8.469 1 98.44 44 LEU B C 1
ATOM 1527 O O . LEU B 1 44 ? 2.32 -17.281 -8.141 1 98.44 44 LEU B O 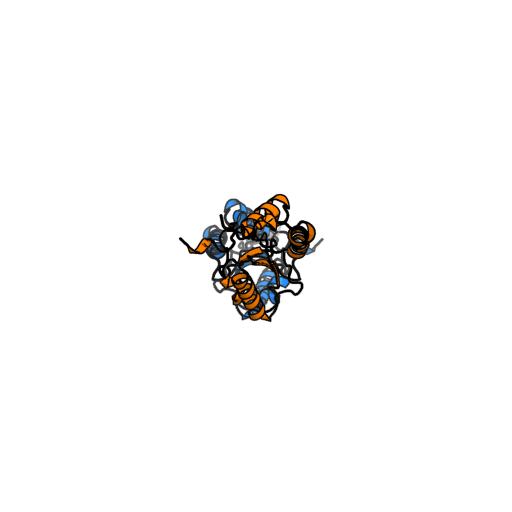1
ATOM 1531 N N . ILE B 1 45 ? 0.288 -17.641 -8.969 1 98.69 45 ILE B N 1
ATOM 1532 C CA . ILE B 1 45 ? -0.084 -16.219 -8.969 1 98.69 45 ILE B CA 1
ATOM 1533 C C . ILE B 1 45 ? -0.826 -15.891 -7.676 1 98.69 45 ILE B C 1
ATOM 1535 O O . ILE B 1 45 ? -1.741 -16.609 -7.27 1 98.69 45 ILE B O 1
ATOM 1539 N N . THR B 1 46 ? -0.356 -14.836 -7.039 1 98.81 46 THR B N 1
ATOM 1540 C CA . THR B 1 46 ? -1.02 -14.375 -5.82 1 98.81 46 THR B CA 1
ATOM 1541 C C . THR B 1 46 ? -1.569 -12.961 -6.004 1 98.81 46 THR B C 1
ATOM 1543 O O . THR B 1 46 ? -0.93 -12.125 -6.641 1 98.81 46 THR B O 1
ATOM 1546 N N . LEU B 1 47 ? -2.783 -12.758 -5.559 1 98.81 47 LEU B N 1
ATOM 1547 C CA . LEU B 1 47 ? -3.354 -11.43 -5.398 1 98.81 47 LEU B CA 1
ATOM 1548 C C . LEU B 1 47 ? -3.297 -10.984 -3.941 1 98.81 47 LEU B C 1
ATOM 1550 O O . LEU B 1 47 ? -4.004 -11.539 -3.092 1 98.81 47 LEU B O 1
ATOM 1554 N N . TRP B 1 48 ? -2.453 -10.047 -3.635 1 97.06 48 TRP B N 1
ATOM 1555 C CA . TRP B 1 48 ? -2.363 -9.445 -2.309 1 97.06 48 TRP B CA 1
ATOM 1556 C C . TRP B 1 48 ? -3.432 -8.367 -2.125 1 97.06 48 TRP B C 1
ATOM 1558 O O . TRP B 1 48 ? -3.479 -7.398 -2.881 1 97.06 48 TRP B O 1
ATOM 1568 N N . MET B 1 49 ? -4.285 -8.609 -1.117 1 96.31 49 MET B N 1
ATOM 1569 C CA . MET B 1 49 ? -5.492 -7.797 -1.012 1 96.31 49 MET B CA 1
ATOM 1570 C C . MET B 1 49 ? -5.906 -7.621 0.446 1 96.31 49 MET B C 1
ATOM 1572 O O . MET B 1 49 ? -5.305 -8.219 1.342 1 96.31 49 MET B O 1
ATOM 1576 N N . THR B 1 50 ? -6.793 -6.664 0.685 1 94.88 50 THR B N 1
ATOM 1577 C CA . THR B 1 50 ? -7.488 -6.516 1.958 1 94.88 50 THR B CA 1
ATOM 1578 C C . THR B 1 50 ? -9 -6.621 1.764 1 94.88 50 THR B C 1
ATOM 1580 O O . THR B 1 50 ? -9.5 -6.484 0.645 1 94.88 50 THR B O 1
ATOM 1583 N N . THR B 1 51 ? -9.68 -6.922 2.818 1 93.88 51 THR B N 1
ATOM 1584 C CA . THR B 1 51 ? -11.125 -7.105 2.74 1 93.88 51 THR B CA 1
ATOM 1585 C C . THR B 1 51 ? -11.836 -5.758 2.668 1 93.88 51 THR B C 1
ATOM 1587 O O . THR B 1 51 ? -13.023 -5.695 2.332 1 93.88 51 THR B O 1
ATOM 1590 N N . TRP B 1 52 ? -11.172 -4.695 2.875 1 93 52 TRP B N 1
ATOM 1591 C CA . TRP B 1 52 ? -11.812 -3.387 2.945 1 93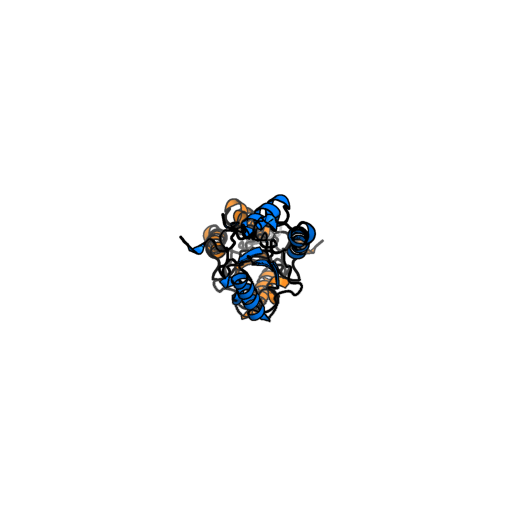 52 TRP B CA 1
ATOM 1592 C C . TRP B 1 52 ? -11.453 -2.541 1.727 1 93 52 TRP B C 1
ATOM 1594 O O . TRP B 1 52 ? -11.875 -1.387 1.62 1 93 52 TRP B O 1
ATOM 1604 N N . SER B 1 53 ? -10.656 -3.037 0.857 1 94.62 53 SER B N 1
ATOM 1605 C CA . SER B 1 53 ? -10.219 -2.256 -0.296 1 94.62 53 SER B CA 1
ATOM 1606 C C . SER B 1 53 ? -11.188 -2.412 -1.466 1 94.62 53 SER B C 1
ATOM 1608 O O . SER B 1 53 ? -11.398 -3.521 -1.958 1 94.62 53 SER B O 1
ATOM 1610 N N . ARG B 1 54 ? -11.672 -1.335 -1.952 1 95.12 54 ARG B N 1
ATOM 1611 C CA . ARG B 1 54 ? -12.578 -1.358 -3.094 1 95.12 54 ARG B CA 1
ATOM 1612 C C . ARG B 1 54 ? -11.852 -1.771 -4.367 1 95.12 54 ARG B C 1
ATOM 1614 O O . ARG B 1 54 ? -12.398 -2.502 -5.195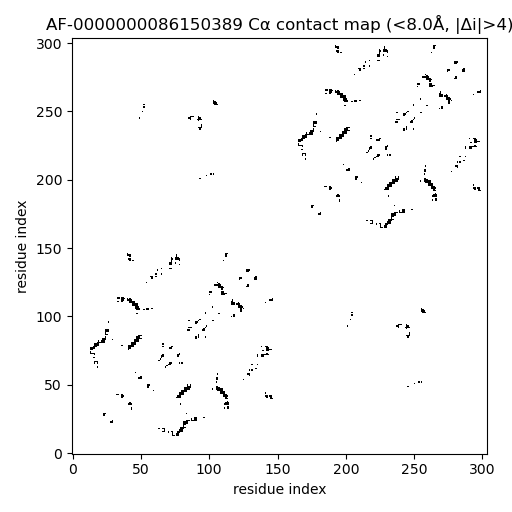 1 95.12 54 ARG B O 1
ATOM 1621 N N . ASP B 1 55 ? -10.656 -1.306 -4.504 1 97.5 55 ASP B N 1
ATOM 1622 C CA . ASP B 1 55 ? -9.852 -1.682 -5.668 1 97.5 55 ASP B CA 1
ATOM 1623 C C . ASP B 1 55 ? -9.609 -3.188 -5.699 1 97.5 55 ASP B C 1
ATOM 1625 O O . ASP B 1 55 ? -9.633 -3.805 -6.766 1 97.5 55 ASP B O 1
ATOM 1629 N N . CYS B 1 56 ? -9.414 -3.789 -4.574 1 98.25 56 CYS B N 1
ATOM 1630 C CA . CYS B 1 56 ? -9.258 -5.234 -4.484 1 98.25 56 CYS B CA 1
ATOM 1631 C C . CYS B 1 56 ? -10.523 -5.953 -4.949 1 98.25 56 CYS B C 1
ATOM 1633 O O . CYS B 1 56 ? -10.445 -6.926 -5.703 1 98.25 56 CYS B O 1
ATOM 1635 N N . ASP B 1 57 ? -11.602 -5.387 -4.555 1 97.75 57 ASP B N 1
ATOM 1636 C CA . ASP B 1 57 ? -12.891 -5.961 -4.938 1 97.75 57 ASP B CA 1
ATOM 1637 C C . ASP B 1 57 ? -13.094 -5.895 -6.449 1 97.75 57 ASP B C 1
ATOM 1639 O O . ASP B 1 57 ? -13.773 -6.746 -7.027 1 97.75 57 ASP B O 1
ATOM 1643 N N . GLU B 1 58 ? -12.57 -4.91 -7.016 1 98 58 GLU B N 1
ATOM 1644 C CA . GLU B 1 58 ? -12.719 -4.715 -8.453 1 98 58 GLU B CA 1
ATOM 1645 C C . GLU B 1 58 ? -11.773 -5.625 -9.242 1 98 58 GLU B C 1
ATOM 1647 O O . GLU B 1 58 ? -12.156 -6.184 -10.266 1 98 58 GLU B O 1
ATOM 1652 N N . VAL B 1 59 ? -10.594 -5.836 -8.781 1 98.56 59 VAL B N 1
ATOM 1653 C CA . VAL B 1 59 ? -9.531 -6.535 -9.5 1 98.56 59 VAL B CA 1
ATOM 1654 C C . VAL B 1 59 ? -9.727 -8.047 -9.375 1 98.56 59 VAL B C 1
ATOM 1656 O O . VAL B 1 59 ? -9.531 -8.789 -10.336 1 98.56 59 VAL B O 1
ATOM 1659 N N . SER B 1 60 ? -10.164 -8.523 -8.219 1 98.62 60 SER B N 1
ATOM 1660 C CA . SER B 1 60 ? -10.242 -9.945 -7.898 1 98.62 60 SER B CA 1
ATOM 1661 C C . SER B 1 60 ? -11.086 -10.695 -8.922 1 98.62 60 SER B C 1
ATOM 1663 O O . SER B 1 60 ? -10.633 -11.68 -9.508 1 98.62 60 SER B O 1
ATOM 1665 N N . PRO B 1 61 ? -12.336 -10.203 -9.289 1 98.25 61 PRO B N 1
ATOM 1666 C CA . PRO B 1 61 ? -13.141 -10.953 -10.258 1 98.25 61 PRO B CA 1
ATOM 1667 C C . PRO B 1 61 ? -12.523 -10.961 -11.648 1 98.25 61 PRO B C 1
ATOM 1669 O O . PRO B 1 61 ? -12.703 -11.922 -12.406 1 98.25 61 PRO B O 1
ATOM 1672 N N . ILE B 1 62 ? -11.797 -9.922 -12.055 1 98.44 62 ILE B N 1
ATOM 1673 C CA . ILE B 1 62 ? -11.188 -9.836 -13.375 1 98.44 62 ILE B CA 1
ATOM 1674 C C . ILE B 1 62 ? -10.141 -10.93 -13.539 1 98.44 62 ILE B C 1
ATOM 1676 O O . ILE B 1 62 ? -10.18 -11.703 -14.5 1 98.44 62 ILE B O 1
ATOM 1680 N N . ILE B 1 63 ? -9.234 -11.047 -12.562 1 98.5 63 ILE B N 1
ATOM 1681 C CA . ILE B 1 63 ? -8.148 -12.008 -12.672 1 98.5 63 ILE B CA 1
ATOM 1682 C C . ILE B 1 63 ? -8.703 -13.43 -12.562 1 98.5 63 ILE B C 1
ATOM 1684 O O . ILE B 1 63 ? -8.258 -14.328 -13.273 1 98.5 63 ILE B O 1
ATOM 1688 N N . LYS B 1 64 ? -9.703 -13.633 -11.742 1 98 64 LYS B N 1
ATOM 1689 C CA . LYS B 1 64 ? -10.312 -14.953 -11.586 1 98 64 LYS B CA 1
ATOM 1690 C C . LYS B 1 64 ? -11.016 -15.391 -12.875 1 98 64 LYS B C 1
ATOM 1692 O O . LYS B 1 64 ? -10.914 -16.547 -13.281 1 98 64 LYS B O 1
ATOM 1697 N N . GLU B 1 65 ? -11.688 -14.477 -13.453 1 97.75 65 GLU B N 1
ATOM 1698 C CA . GLU B 1 65 ? -12.359 -14.781 -14.711 1 97.75 65 GLU B CA 1
ATOM 1699 C C . GLU B 1 65 ? -11.359 -15.18 -15.797 1 97.75 65 GLU B C 1
ATOM 1701 O O . GLU B 1 65 ? -11.578 -16.156 -16.516 1 97.75 65 GLU B O 1
ATOM 1706 N N . LEU B 1 66 ? -10.266 -14.453 -15.93 1 98.25 66 LEU B N 1
ATOM 1707 C CA . LEU B 1 66 ? -9.242 -14.727 -16.922 1 98.25 66 LEU B CA 1
ATOM 1708 C C . LEU B 1 66 ? -8.633 -16.109 -16.719 1 98.25 66 LEU B C 1
ATOM 1710 O O . LEU B 1 66 ? -8.469 -16.875 -17.672 1 98.25 66 LEU B O 1
ATOM 1714 N N . ILE B 1 67 ? -8.375 -16.453 -15.453 1 97.5 67 ILE B N 1
ATOM 1715 C CA . ILE B 1 67 ? -7.684 -17.688 -15.141 1 97.5 67 ILE B CA 1
ATOM 1716 C C . ILE B 1 67 ? -8.664 -18.859 -15.203 1 97.5 67 ILE B C 1
ATOM 1718 O O . ILE B 1 67 ? -8.391 -19.875 -15.844 1 97.5 67 ILE B O 1
ATOM 1722 N N . GLU B 1 68 ? -9.766 -18.75 -14.586 1 94.19 68 GLU B N 1
ATOM 1723 C CA . GLU B 1 68 ? -10.703 -19.844 -14.414 1 94.19 68 GLU B CA 1
ATOM 1724 C C . GLU B 1 68 ? -11.57 -20.047 -15.656 1 94.19 68 GLU B C 1
ATOM 1726 O O . GLU B 1 68 ? -11.672 -21.141 -16.188 1 94.19 68 GLU B O 1
ATOM 1731 N N . HIS B 1 69 ? -12.164 -19 -16.141 1 93.38 69 HIS B N 1
ATOM 1732 C CA . HIS B 1 69 ? -13.156 -19.125 -17.203 1 93.38 69 HIS B CA 1
ATOM 1733 C C . HIS B 1 69 ? -12.5 -19.094 -18.578 1 93.38 69 HIS B C 1
ATOM 1735 O O . HIS B 1 69 ? -12.859 -19.875 -19.469 1 93.38 69 HIS B O 1
ATOM 1741 N N . GLU B 1 70 ? -11.516 -18.25 -18.75 1 96 70 GLU B N 1
ATOM 1742 C CA . GLU B 1 70 ? -10.906 -18.094 -20.062 1 96 70 GLU B CA 1
ATOM 1743 C C . GLU B 1 70 ? -9.688 -19 -20.203 1 96 70 GLU B C 1
ATOM 1745 O O . GLU B 1 70 ? -9.172 -19.188 -21.312 1 96 70 GLU B O 1
ATOM 1750 N N . GLY B 1 71 ? -9.203 -19.547 -19.109 1 97.06 71 GLY B N 1
ATOM 1751 C CA . GLY B 1 71 ? -8.086 -20.484 -19.125 1 97.06 71 GLY B CA 1
ATOM 1752 C C . GLY B 1 71 ? -6.785 -19.859 -19.578 1 97.06 71 GLY B C 1
ATOM 1753 O O . GLY B 1 71 ? -5.949 -20.531 -20.188 1 97.06 71 GLY B O 1
ATOM 1754 N N . VAL B 1 72 ? -6.668 -18.594 -19.328 1 97.38 72 VAL B N 1
ATOM 1755 C CA . VAL B 1 72 ? -5.465 -17.891 -19.75 1 97.38 72 VAL B CA 1
ATOM 1756 C C . VAL B 1 72 ? -4.234 -18.547 -19.141 1 97.38 72 VAL B C 1
ATOM 1758 O O . VAL B 1 72 ? -4.199 -18.812 -17.922 1 97.38 72 VAL B O 1
ATOM 1761 N N . GLY B 1 73 ? -3.24 -18.875 -19.953 1 96 73 GLY B N 1
ATOM 1762 C CA . GLY B 1 73 ? -1.993 -19.453 -19.484 1 96 73 GLY B CA 1
ATOM 1763 C C . GLY B 1 73 ? -1.951 -20.953 -19.609 1 96 73 GLY B C 1
ATOM 1764 O O . GLY B 1 73 ? -0.886 -21.562 -19.484 1 96 73 GLY B O 1
ATOM 1765 N N . GLU B 1 74 ? -3.064 -21.656 -19.859 1 95.62 74 GLU B N 1
ATOM 1766 C CA . GLU B 1 74 ? -3.1 -23.125 -19.922 1 95.62 74 GLU B CA 1
ATOM 1767 C C . GLU B 1 74 ? -2.262 -23.656 -21.078 1 95.62 74 GLU B C 1
ATOM 1769 O O . GLU B 1 74 ? -1.633 -24.703 -20.969 1 95.62 74 GLU B O 1
ATOM 1774 N N . ASP B 1 75 ? -2.199 -22.906 -22.094 1 92.75 75 ASP B N 1
ATOM 1775 C CA . ASP B 1 75 ? -1.452 -23.344 -23.266 1 92.75 75 ASP B CA 1
ATOM 1776 C C . ASP B 1 75 ? 0.046 -23.109 -23.094 1 92.75 75 ASP B C 1
ATOM 1778 O O . ASP B 1 75 ? 0.855 -23.562 -23.891 1 92.75 75 ASP B O 1
ATOM 1782 N N . LYS B 1 76 ? 0.455 -22.422 -22.031 1 92.25 76 LYS B N 1
ATOM 1783 C CA . LYS B 1 76 ? 1.857 -22.109 -21.781 1 92.25 76 LYS B CA 1
ATOM 1784 C C . LYS B 1 76 ? 2.398 -22.891 -20.594 1 92.25 76 LYS B C 1
ATOM 1786 O O . LYS B 1 76 ? 3.605 -22.906 -20.344 1 92.25 76 LYS B O 1
ATOM 1791 N N . GLY B 1 77 ? 1.58 -23.562 -19.844 1 91.81 77 GLY B N 1
ATOM 1792 C CA . GLY B 1 77 ? 2.043 -24.297 -18.688 1 91.81 77 GLY B CA 1
ATOM 1793 C C . GLY B 1 77 ? 1.095 -24.219 -17.5 1 91.81 77 GLY B C 1
ATOM 1794 O O . GLY B 1 77 ? 1.301 -24.891 -16.484 1 91.81 77 GLY B O 1
ATOM 1795 N N . SER B 1 78 ? 0.069 -23.297 -17.594 1 95.38 78 SER B N 1
ATOM 1796 C CA . SER B 1 78 ? -0.973 -23.109 -16.594 1 95.38 78 SER B CA 1
ATOM 1797 C C . SER B 1 78 ? -0.453 -22.328 -15.398 1 95.38 78 SER B C 1
ATOM 1799 O O . SER B 1 78 ? 0.744 -22.047 -15.305 1 95.38 78 SER B O 1
ATOM 1801 N N . VAL B 1 79 ? -1.352 -21.953 -14.555 1 97.69 79 VAL B N 1
ATOM 1802 C CA . VAL B 1 79 ? -1.025 -21.234 -13.328 1 97.69 79 VAL B CA 1
ATOM 1803 C C . VAL B 1 79 ? -1.962 -21.688 -12.211 1 97.69 79 VAL B C 1
ATOM 1805 O O . VAL B 1 79 ? -3.049 -22.219 -12.469 1 97.69 79 VAL B O 1
ATOM 1808 N N . SER B 1 80 ? -1.472 -21.578 -11 1 97.5 80 SER B N 1
ATOM 1809 C CA . SER B 1 80 ? -2.334 -21.562 -9.82 1 97.5 80 SER B CA 1
ATOM 1810 C C . SER B 1 80 ? -2.543 -20.141 -9.312 1 97.5 80 SER B C 1
ATOM 1812 O O . SER B 1 80 ? -1.749 -19.25 -9.602 1 97.5 80 SER B O 1
ATOM 1814 N N . PHE B 1 81 ? -3.674 -20.031 -8.641 1 98.69 81 PHE B N 1
ATOM 1815 C CA . PHE B 1 81 ? -4.027 -18.688 -8.188 1 98.69 81 PHE B CA 1
ATOM 1816 C C . PHE B 1 81 ? -4.555 -18.719 -6.758 1 98.69 81 PHE B C 1
ATOM 1818 O O . PHE B 1 81 ? -5.324 -19.609 -6.395 1 98.69 81 PHE B O 1
ATOM 1825 N N . ALA B 1 82 ? -4.078 -17.797 -5.898 1 98.75 82 ALA B N 1
ATOM 1826 C CA . ALA B 1 82 ? -4.582 -17.641 -4.539 1 98.75 82 ALA B CA 1
ATOM 1827 C C . ALA B 1 82 ? -4.645 -16.156 -4.145 1 98.75 82 ALA B C 1
ATOM 1829 O O . ALA B 1 82 ? -3.844 -15.352 -4.617 1 98.75 82 ALA B O 1
ATOM 1830 N N . GLU B 1 83 ? -5.617 -15.844 -3.316 1 98.56 83 GLU B N 1
ATOM 1831 C CA . GLU B 1 83 ? -5.699 -14.523 -2.705 1 98.56 83 GLU B CA 1
ATOM 1832 C C . GLU B 1 83 ? -5.047 -14.508 -1.326 1 98.56 83 GLU B C 1
ATOM 1834 O O . GLU B 1 83 ? -5.242 -15.43 -0.531 1 98.56 83 GLU B O 1
ATOM 1839 N N . VAL B 1 84 ? -4.219 -13.484 -1.098 1 97.19 84 VAL B N 1
ATOM 1840 C CA . VAL B 1 84 ? -3.555 -13.32 0.191 1 97.19 84 VAL B CA 1
ATOM 1841 C C . VAL B 1 84 ? -4.18 -12.148 0.946 1 97.19 84 VAL B C 1
ATOM 1843 O O . VAL B 1 84 ? -4.066 -10.992 0.521 1 97.19 84 VAL B O 1
ATOM 1846 N N . GLU B 1 85 ? -4.84 -12.461 2.041 1 95 85 GLU B N 1
ATOM 1847 C CA . GLU B 1 85 ? -5.559 -11.461 2.826 1 95 85 GLU B CA 1
ATOM 1848 C C . GLU B 1 85 ? -4.629 -10.758 3.809 1 95 85 GLU B C 1
ATOM 1850 O O . GLU B 1 85 ? -4.484 -11.188 4.953 1 95 85 GLU B O 1
ATOM 1855 N N . MET B 1 86 ? -4.156 -9.633 3.455 1 92.31 86 MET B N 1
ATOM 1856 C CA . MET B 1 86 ? -3.094 -8.938 4.176 1 92.31 86 MET B CA 1
ATOM 1857 C C . MET B 1 86 ? -3.613 -8.359 5.488 1 92.31 86 MET B C 1
ATOM 1859 O O . MET B 1 86 ? -2.832 -8.062 6.391 1 92.31 86 MET B O 1
ATOM 1863 N N . ASP B 1 87 ? -4.895 -8.117 5.598 1 89.38 87 ASP B N 1
ATOM 1864 C CA . ASP B 1 87 ? -5.445 -7.531 6.816 1 89.38 87 ASP B CA 1
ATOM 1865 C C . ASP B 1 87 ? -5.828 -8.617 7.82 1 89.38 87 ASP B C 1
ATOM 1867 O O . ASP B 1 87 ? -6.43 -8.328 8.852 1 89.38 87 ASP B O 1
ATOM 1871 N N . SER B 1 88 ? -5.41 -9.828 7.516 1 90.12 88 SER B N 1
ATOM 1872 C CA . SER B 1 88 ? -5.551 -10.891 8.508 1 90.12 88 SER B CA 1
ATOM 1873 C C . SER B 1 88 ? -4.559 -10.711 9.648 1 90.12 88 SER B C 1
ATOM 1875 O O . SER B 1 88 ? -3.367 -10.492 9.414 1 90.12 88 SER B O 1
ATOM 1877 N N . PRO B 1 89 ? -4.934 -10.828 10.867 1 82.88 89 PRO B N 1
ATOM 1878 C CA . PRO B 1 89 ? -4.012 -10.672 11.992 1 82.88 89 PRO B CA 1
ATOM 1879 C C . PRO B 1 89 ? -2.918 -11.742 12.016 1 82.88 89 PRO B C 1
ATOM 1881 O O . PRO B 1 89 ? -1.863 -11.531 12.625 1 82.88 89 PRO B O 1
ATOM 1884 N N . ASP B 1 90 ? -3.164 -12.805 11.328 1 85.19 90 ASP B N 1
ATOM 1885 C CA . ASP B 1 90 ? -2.238 -13.93 11.391 1 85.19 90 ASP B CA 1
ATOM 1886 C C . ASP B 1 90 ? -1.184 -13.836 10.289 1 85.19 90 ASP B C 1
ATOM 1888 O O . ASP B 1 90 ? -0.282 -14.68 10.211 1 85.19 90 ASP B O 1
ATOM 1892 N N . LEU B 1 91 ? -1.156 -12.82 9.375 1 84.75 91 LEU B N 1
ATOM 1893 C CA . LEU B 1 91 ? -0.162 -12.664 8.32 1 84.75 91 LEU B CA 1
ATOM 1894 C C . LEU B 1 91 ? 0.874 -11.609 8.703 1 84.75 91 LEU B C 1
ATOM 1896 O O . LEU B 1 91 ? 1.856 -11.414 7.984 1 84.75 91 LEU B O 1
ATOM 1900 N N . GLY B 1 92 ? 0.849 -11.047 9.93 1 69.38 92 GLY B N 1
ATOM 1901 C CA . GLY B 1 92 ? 1.868 -10.172 10.484 1 69.38 92 GLY B CA 1
ATOM 1902 C C . GLY B 1 92 ? 1.826 -8.766 9.914 1 69.38 92 GLY B C 1
ATOM 1903 O O . GLY B 1 92 ? 2.709 -7.949 10.188 1 69.38 92 GLY B O 1
ATOM 1904 N N . GLY B 1 93 ? 0.91 -8.57 9.094 1 65.75 93 GLY B N 1
ATOM 1905 C CA . GLY B 1 93 ? 0.705 -7.215 8.609 1 65.75 93 GLY B CA 1
ATOM 1906 C C . GLY B 1 93 ? 1.824 -6.723 7.711 1 65.75 93 GLY B C 1
ATOM 1907 O O . GLY B 1 93 ? 2.377 -7.496 6.922 1 65.75 93 GLY B O 1
ATOM 1908 N N . VAL B 1 94 ? 2.221 -5.41 7.816 1 67.62 94 VAL B N 1
ATOM 1909 C CA . VAL B 1 94 ? 3.188 -4.715 6.973 1 67.62 94 VAL B CA 1
ATOM 1910 C C . VAL B 1 94 ? 4.605 -5.137 7.352 1 67.62 94 VAL B C 1
ATOM 1912 O O . VAL B 1 94 ? 5.516 -5.098 6.523 1 67.62 94 VAL B O 1
ATOM 1915 N N . SER B 1 95 ? 4.914 -5.648 8.609 1 71.5 95 SER B N 1
ATOM 1916 C CA . SER B 1 95 ? 6.238 -6.09 9.039 1 71.5 95 SER B CA 1
ATOM 1917 C C . SER B 1 95 ? 6.418 -7.59 8.828 1 71.5 95 SER B C 1
ATOM 1919 O O . SER B 1 95 ? 7.543 -8.086 8.805 1 71.5 95 SER B O 1
ATOM 1921 N N . GLY B 1 96 ? 5.668 -8.242 8.195 1 79.62 96 GLY B N 1
ATOM 1922 C CA . GLY B 1 96 ? 5.699 -9.672 7.945 1 79.62 96 GLY B CA 1
ATOM 1923 C C . GLY B 1 96 ? 5.895 -10.016 6.48 1 79.62 96 GLY B C 1
ATOM 1924 O O . GLY B 1 96 ? 6.891 -9.625 5.875 1 79.62 96 GLY B O 1
ATOM 1925 N N . VAL B 1 97 ? 4.98 -10.648 6.059 1 86.75 97 VAL B N 1
ATOM 1926 C CA . VAL B 1 97 ? 5.031 -11.219 4.715 1 86.75 97 VAL B CA 1
ATOM 1927 C C . VAL B 1 97 ? 5.098 -10.094 3.686 1 86.75 97 VAL B C 1
ATOM 1929 O O . VAL B 1 97 ? 5.746 -10.227 2.646 1 86.75 97 VAL B O 1
ATOM 1932 N N . ALA B 1 98 ? 4.539 -8.945 4.008 1 90 98 ALA B N 1
ATOM 1933 C CA . ALA B 1 98 ? 4.57 -7.812 3.086 1 90 98 ALA B CA 1
ATOM 1934 C C . ALA B 1 98 ? 6 -7.336 2.848 1 90 98 ALA B C 1
ATOM 1936 O O . ALA B 1 98 ? 6.391 -7.066 1.71 1 90 98 ALA B O 1
ATOM 1937 N N . GLN B 1 99 ? 6.75 -7.23 3.955 1 91.19 99 GLN B N 1
ATOM 1938 C CA . GLN B 1 99 ? 8.148 -6.816 3.852 1 91.19 99 GLN B CA 1
ATOM 1939 C C . GLN B 1 99 ? 8.969 -7.836 3.066 1 91.19 99 GLN B C 1
ATOM 1941 O O . GLN B 1 99 ? 9.75 -7.469 2.186 1 91.19 99 GLN B O 1
ATOM 1946 N N . ARG B 1 100 ? 8.719 -9.078 3.307 1 92.44 100 ARG B N 1
ATOM 1947 C CA . ARG B 1 100 ? 9.477 -10.156 2.676 1 92.44 100 ARG B CA 1
ATOM 1948 C C . ARG B 1 100 ? 9.328 -10.117 1.158 1 92.44 100 ARG B C 1
ATOM 1950 O O . ARG B 1 100 ? 10.289 -10.352 0.426 1 92.44 100 ARG B O 1
ATOM 1957 N N . TYR B 1 101 ? 8.172 -9.766 0.719 1 95.06 101 TYR B N 1
ATOM 1958 C CA . TYR B 1 101 ? 7.902 -9.844 -0.713 1 95.06 101 TYR B CA 1
ATOM 1959 C C . TYR B 1 101 ? 7.746 -8.453 -1.313 1 95.06 101 TYR B C 1
ATOM 1961 O O . TYR B 1 101 ? 7.258 -8.305 -2.438 1 95.06 101 TYR B O 1
ATOM 1969 N N . MET B 1 102 ? 8.047 -7.414 -0.469 1 93.88 102 MET B N 1
ATOM 1970 C CA . MET B 1 102 ? 8.07 -6.023 -0.919 1 93.88 102 MET B CA 1
ATOM 1971 C C . MET B 1 102 ? 6.711 -5.602 -1.456 1 93.88 102 MET B C 1
ATOM 1973 O O . MET B 1 102 ? 6.617 -5.023 -2.539 1 93.88 102 MET B O 1
ATOM 1977 N N . ILE B 1 103 ? 5.695 -5.941 -0.742 1 95.25 103 ILE B N 1
ATOM 1978 C CA . ILE B 1 103 ? 4.34 -5.512 -1.071 1 95.25 103 ILE B CA 1
ATOM 1979 C C . ILE B 1 103 ? 4.07 -4.145 -0.446 1 95.25 103 ILE B C 1
ATOM 1981 O O . ILE B 1 103 ? 3.752 -4.051 0.742 1 95.25 103 ILE B O 1
ATOM 1985 N N . ASN B 1 104 ? 4.039 -3.111 -1.277 1 93.69 104 ASN B N 1
ATOM 1986 C CA . ASN B 1 104 ? 3.904 -1.743 -0.79 1 93.69 104 ASN B CA 1
ATOM 1987 C C . ASN B 1 104 ? 2.484 -1.219 -0.982 1 93.69 104 ASN B C 1
ATOM 1989 O O . ASN B 1 104 ? 2.164 -0.109 -0.552 1 93.69 104 ASN B O 1
ATOM 1993 N N . SER B 1 105 ? 1.639 -1.994 -1.586 1 94.88 105 SER B N 1
ATOM 1994 C CA . SER B 1 105 ? 0.275 -1.555 -1.862 1 94.88 105 SER B CA 1
ATOM 1995 C C . SER B 1 105 ? -0.647 -2.742 -2.121 1 94.88 105 SER B C 1
ATOM 1997 O O . SER B 1 105 ? -0.181 -3.84 -2.434 1 94.88 105 SER B O 1
ATOM 1999 N N . VAL B 1 106 ? -1.893 -2.512 -1.867 1 95.44 106 VAL B N 1
ATOM 2000 C CA . VAL B 1 106 ? -2.918 -3.451 -2.311 1 95.44 106 VAL B CA 1
ATOM 2001 C C . VAL B 1 106 ? -3.893 -2.746 -3.25 1 95.44 106 VAL B C 1
ATOM 2003 O O . VAL B 1 106 ? -4.156 -1.551 -3.096 1 95.44 106 VAL B O 1
ATOM 2006 N N . PRO B 1 107 ? -4.352 -3.436 -4.25 1 98.06 107 PRO B N 1
ATOM 2007 C CA . PRO B 1 107 ? -3.98 -4.801 -4.625 1 98.06 107 PRO B CA 1
ATOM 2008 C C . PRO B 1 107 ? -2.619 -4.879 -5.312 1 98.06 107 PRO B C 1
ATOM 2010 O O . PRO B 1 107 ? -2.174 -3.898 -5.918 1 98.06 107 PRO B O 1
ATOM 2013 N N . THR B 1 108 ? -1.911 -5.996 -5.184 1 98.44 108 THR B N 1
ATOM 2014 C CA . THR B 1 108 ? -0.686 -6.324 -5.906 1 98.44 108 THR B CA 1
ATOM 2015 C C . THR B 1 108 ? -0.718 -7.766 -6.402 1 98.44 108 THR B C 1
ATOM 2017 O O . THR B 1 108 ? -1.14 -8.672 -5.676 1 98.44 108 THR B O 1
ATOM 2020 N N . LEU B 1 109 ? -0.378 -7.984 -7.688 1 98.94 109 LEU B N 1
ATOM 2021 C CA . LEU B 1 109 ? -0.181 -9.32 -8.242 1 98.94 109 LEU B CA 1
ATOM 2022 C C . LEU B 1 109 ? 1.292 -9.711 -8.211 1 98.94 109 LEU B C 1
ATOM 2024 O O . LEU B 1 109 ? 2.154 -8.93 -8.625 1 98.94 109 LEU B O 1
ATOM 2028 N N . LEU B 1 110 ? 1.552 -10.875 -7.641 1 98.81 110 LEU B N 1
ATOM 2029 C CA . LEU B 1 110 ? 2.9 -11.422 -7.539 1 98.81 110 LEU B CA 1
ATOM 2030 C C . LEU B 1 110 ? 2.908 -12.914 -7.867 1 98.81 110 LEU B C 1
ATOM 2032 O O . LEU B 1 110 ? 2.055 -13.664 -7.387 1 98.81 110 LEU B O 1
ATOM 2036 N N . ALA B 1 111 ? 3.795 -13.328 -8.734 1 98.75 111 ALA B N 1
ATOM 2037 C CA . ALA B 1 111 ? 3.928 -14.742 -9.078 1 98.75 111 ALA B CA 1
ATOM 2038 C C . ALA B 1 111 ? 5.098 -15.383 -8.336 1 98.75 111 ALA B C 1
ATOM 2040 O O . ALA B 1 111 ? 6.047 -14.695 -7.953 1 98.75 111 ALA B O 1
ATOM 2041 N N . PHE B 1 112 ? 4.934 -16.609 -7.988 1 98.56 112 PHE B N 1
ATOM 2042 C CA . PHE B 1 112 ? 6.02 -17.453 -7.496 1 98.56 112 PHE B CA 1
ATOM 2043 C C . PHE B 1 112 ? 6.34 -18.547 -8.492 1 98.56 112 PHE B C 1
ATOM 2045 O O . PHE B 1 112 ? 5.434 -19.203 -9.023 1 98.56 112 PHE B O 1
ATOM 2052 N N . ASP B 1 113 ? 7.57 -18.688 -8.805 1 97.38 113 ASP B N 1
ATOM 2053 C CA . ASP B 1 113 ? 8.094 -19.781 -9.625 1 97.38 113 ASP B CA 1
ATOM 2054 C C . ASP B 1 113 ? 9.266 -20.469 -8.938 1 97.38 113 ASP B C 1
ATOM 2056 O O . ASP B 1 113 ? 10.234 -19.812 -8.531 1 97.38 113 ASP B O 1
ATOM 2060 N N . ARG B 1 114 ? 9.172 -21.828 -8.773 1 95.38 114 ARG B N 1
ATOM 2061 C CA . ARG B 1 114 ? 10.203 -22.594 -8.086 1 95.38 114 ARG B CA 1
ATOM 2062 C C . ARG B 1 114 ? 10.562 -21.969 -6.746 1 95.38 114 ARG B C 1
ATOM 2064 O O . ARG B 1 114 ? 11.742 -21.781 -6.438 1 95.38 114 ARG B O 1
ATOM 2071 N N . GLN B 1 115 ? 9.617 -21.469 -6.055 1 96.75 115 GLN B N 1
ATOM 2072 C CA . GLN B 1 115 ? 9.664 -20.906 -4.707 1 96.75 115 GLN B CA 1
ATOM 2073 C C . GLN B 1 115 ? 10.203 -19.484 -4.723 1 96.75 115 GLN B C 1
ATOM 2075 O O . GLN B 1 115 ? 10.273 -18.828 -3.678 1 96.75 115 GLN B O 1
ATOM 2080 N N . GLU B 1 116 ? 10.516 -19.016 -5.875 1 97.06 116 GLU B N 1
ATOM 2081 C CA . GLU B 1 116 ? 11.07 -17.672 -5.977 1 97.06 116 GLU B CA 1
ATOM 2082 C C . GLU B 1 116 ? 9.992 -16.656 -6.328 1 97.06 116 GLU B C 1
ATOM 2084 O O . GLU B 1 116 ? 9.227 -16.844 -7.273 1 97.06 116 GLU B O 1
ATOM 2089 N N . ALA B 1 117 ? 9.93 -15.617 -5.527 1 98.19 117 ALA B N 1
ATOM 2090 C CA . ALA B 1 117 ? 9.039 -14.508 -5.848 1 98.19 117 ALA B CA 1
ATOM 2091 C C . ALA B 1 117 ? 9.523 -13.75 -7.082 1 98.19 117 ALA B C 1
ATOM 2093 O O . ALA B 1 117 ? 10.695 -13.367 -7.16 1 98.19 117 ALA B O 1
ATOM 2094 N N . GLN B 1 118 ? 8.625 -13.57 -8.062 1 97.94 118 GLN B N 1
ATOM 2095 C CA . GLN B 1 118 ? 8.961 -12.828 -9.273 1 97.94 118 GLN B CA 1
ATOM 2096 C C . GLN B 1 118 ? 8.727 -11.336 -9.086 1 97.94 118 GLN B C 1
ATOM 2098 O O . GLN B 1 118 ? 7.793 -10.766 -9.656 1 97.94 118 GLN B O 1
ATOM 2103 N N . ILE B 1 119 ? 9.609 -10.664 -8.344 1 97.19 119 ILE B N 1
ATOM 2104 C CA . ILE B 1 119 ? 9.469 -9.289 -7.887 1 97.19 119 ILE B CA 1
ATOM 2105 C C . ILE B 1 119 ? 9.531 -8.336 -9.078 1 97.19 119 ILE B C 1
ATOM 2107 O O . ILE B 1 119 ? 8.836 -7.32 -9.109 1 97.19 119 ILE B O 1
ATOM 2111 N N . GLU B 1 120 ? 10.273 -8.703 -10.094 1 95.81 120 GLU B N 1
ATOM 2112 C CA . GLU B 1 120 ? 10.523 -7.805 -11.219 1 95.81 120 GLU B CA 1
ATOM 2113 C C . GLU B 1 120 ? 9.266 -7.637 -12.07 1 95.81 120 GLU B C 1
ATOM 2115 O O . GLU B 1 120 ? 9.094 -6.605 -12.727 1 95.81 120 GLU B O 1
ATOM 2120 N N . THR B 1 121 ? 8.406 -8.617 -12.086 1 97.56 121 THR B N 1
ATOM 2121 C CA . THR B 1 121 ? 7.234 -8.562 -12.945 1 97.56 121 THR B CA 1
ATOM 2122 C C . THR B 1 121 ? 5.969 -8.328 -12.125 1 97.56 121 THR B C 1
ATOM 2124 O O . THR B 1 121 ? 4.855 -8.445 -12.641 1 97.56 121 THR B O 1
ATOM 2127 N N . LYS B 1 122 ? 6.121 -8.008 -10.891 1 98.19 122 LYS B N 1
ATOM 2128 C CA . LYS B 1 122 ? 4.984 -7.715 -10.016 1 98.19 122 LYS B CA 1
ATOM 2129 C C . LYS B 1 122 ? 4.117 -6.602 -10.594 1 98.19 122 LYS B C 1
ATOM 2131 O O . LYS B 1 122 ? 4.629 -5.672 -11.219 1 98.19 122 LYS B O 1
ATOM 2136 N N . VAL B 1 123 ? 2.838 -6.703 -10.414 1 98.62 123 VAL B N 1
ATOM 2137 C CA . VAL B 1 123 ? 1.895 -5.715 -10.922 1 98.62 123 VAL B CA 1
ATOM 2138 C C . VAL B 1 123 ? 1.2 -5.012 -9.758 1 98.62 123 VAL B C 1
ATOM 2140 O O . VAL B 1 123 ? 0.478 -5.645 -8.984 1 98.62 123 VAL B O 1
ATOM 2143 N N . ALA B 1 124 ? 1.425 -3.684 -9.617 1 98 124 ALA B N 1
ATOM 2144 C CA . ALA B 1 124 ? 0.843 -2.936 -8.508 1 98 124 ALA B CA 1
ATOM 2145 C C . ALA B 1 124 ? 0.051 -1.731 -9.008 1 98 124 ALA B C 1
ATOM 2147 O O . ALA B 1 124 ? -0.698 -1.111 -8.25 1 98 124 ALA B O 1
ATOM 2148 N N . ARG B 1 125 ? 0.193 -1.395 -10.312 1 96.75 125 ARG B N 1
ATOM 2149 C CA . ARG B 1 125 ? -0.571 -0.288 -10.875 1 96.75 125 ARG B CA 1
ATOM 2150 C C . ARG B 1 125 ? -2.012 -0.705 -11.156 1 96.75 125 ARG B C 1
ATOM 2152 O O . ARG B 1 125 ? -2.254 -1.641 -11.922 1 96.75 125 ARG B O 1
ATOM 2159 N N . LEU B 1 126 ? -2.914 0.008 -10.586 1 97.12 126 LEU B N 1
ATOM 2160 C CA . LEU B 1 126 ? -4.328 -0.339 -10.688 1 97.12 126 LEU B CA 1
ATOM 2161 C C . LEU B 1 126 ? -4.785 -0.346 -12.148 1 97.12 126 LEU B C 1
ATOM 2163 O O . LEU B 1 126 ? -5.535 -1.231 -12.562 1 97.12 126 LEU B O 1
ATOM 2167 N N . GLU B 1 127 ? -4.312 0.593 -12.922 1 96.94 127 GLU B N 1
ATOM 2168 C CA . GLU B 1 127 ? -4.703 0.688 -14.328 1 96.94 127 GLU B CA 1
ATOM 2169 C C . GLU B 1 127 ? -4.316 -0.572 -15.094 1 96.94 127 GLU B C 1
ATOM 2171 O O . GLU B 1 127 ? -5.051 -1.019 -15.977 1 96.94 127 GLU B O 1
ATOM 2176 N N . ASP B 1 128 ? -3.199 -1.117 -14.773 1 98.44 128 ASP B N 1
ATOM 2177 C CA . ASP B 1 128 ? -2.754 -2.357 -15.398 1 98.44 128 ASP B CA 1
ATOM 2178 C C . ASP B 1 128 ? -3.635 -3.533 -14.977 1 98.44 128 ASP B C 1
ATOM 2180 O O . ASP B 1 128 ? -3.994 -4.371 -15.805 1 98.44 128 ASP B O 1
ATOM 2184 N N . MET B 1 129 ? -4.121 -3.535 -13.727 1 98.62 129 MET B N 1
ATOM 2185 C CA . MET B 1 129 ? -4.879 -4.656 -13.18 1 98.62 129 MET B CA 1
ATOM 2186 C C . MET B 1 129 ? -6.328 -4.617 -13.656 1 98.62 129 MET B C 1
ATOM 2188 O O . MET B 1 129 ? -7.047 -5.613 -13.562 1 98.62 129 MET B O 1
ATOM 2192 N N . LYS B 1 130 ? -6.641 -3.488 -14.18 1 98 130 LYS B N 1
ATOM 2193 C CA . LYS B 1 130 ? -7.988 -3.363 -14.727 1 98 130 LYS B CA 1
ATOM 2194 C C . LYS B 1 130 ? -7.992 -3.607 -16.234 1 98 130 LYS B C 1
ATOM 2196 O O . LYS B 1 130 ? -9.055 -3.725 -16.844 1 98 130 LYS B O 1
ATOM 2201 N N . SER B 1 131 ? -6.844 -3.715 -16.844 1 98.44 131 SER B N 1
ATOM 2202 C CA . SER B 1 131 ? -6.711 -3.994 -18.266 1 98.44 131 SER B CA 1
ATOM 2203 C C . SER B 1 131 ? -6.68 -5.492 -18.547 1 98.44 131 SER B C 1
ATOM 2205 O O . SER B 1 131 ? -5.68 -6.16 -18.266 1 98.44 131 SER B O 1
ATOM 2207 N N . ARG B 1 132 ? -7.695 -6.016 -19.156 1 97.88 132 ARG B N 1
ATOM 2208 C CA . ARG B 1 132 ? -7.77 -7.441 -19.469 1 97.88 132 ARG B CA 1
ATOM 2209 C C . ARG B 1 132 ? -6.629 -7.855 -20.391 1 97.88 132 ARG B C 1
ATOM 2211 O O . ARG B 1 132 ? -6.039 -8.922 -20.219 1 97.88 132 ARG B O 1
ATOM 2218 N N . GLU B 1 133 ? -6.395 -6.992 -21.375 1 98.19 133 GLU B N 1
ATOM 2219 C CA . GLU B 1 133 ? -5.324 -7.285 -22.312 1 98.19 133 GLU B CA 1
ATOM 2220 C C . GLU B 1 133 ? -3.977 -7.391 -21.609 1 98.19 133 GLU B C 1
ATOM 2222 O O . GLU B 1 133 ? -3.213 -8.328 -21.844 1 98.19 133 GLU B O 1
ATOM 2227 N N . PHE B 1 134 ? -3.719 -6.43 -20.719 1 98.75 134 PHE B N 1
ATOM 2228 C CA . PHE B 1 134 ? -2.471 -6.465 -19.969 1 98.75 134 PHE B CA 1
ATOM 2229 C C . PHE B 1 134 ? -2.389 -7.723 -19.109 1 98.75 134 PHE B C 1
ATOM 2231 O O . PHE B 1 134 ? -1.377 -8.422 -19.125 1 98.75 134 PHE B O 1
ATOM 2238 N N . LEU B 1 135 ? -3.453 -8.039 -18.391 1 98.69 135 LEU B N 1
ATOM 2239 C CA . LEU B 1 135 ? -3.463 -9.164 -17.469 1 98.69 135 LEU B CA 1
ATOM 2240 C C . LEU B 1 135 ? -3.289 -10.484 -18.203 1 98.69 135 LEU B C 1
ATOM 2242 O O . LEU B 1 135 ? -2.59 -11.383 -17.734 1 98.69 135 LEU B O 1
ATOM 2246 N N . LYS B 1 136 ? -3.926 -10.594 -19.359 1 98.44 136 LYS B N 1
ATOM 2247 C CA . LYS B 1 136 ? -3.773 -11.805 -20.156 1 98.44 136 LYS B CA 1
ATOM 2248 C C . LYS B 1 136 ? -2.312 -12.047 -20.516 1 98.44 136 LYS B C 1
ATOM 2250 O O . LYS B 1 136 ? -1.784 -13.141 -20.312 1 98.44 136 LYS B O 1
ATOM 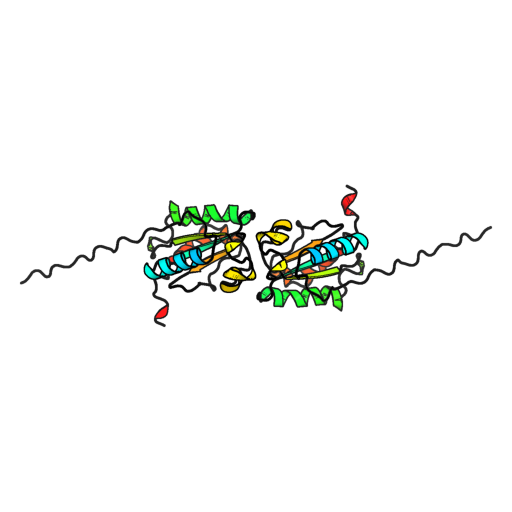2255 N N . SER B 1 137 ? -1.706 -11 -21.031 1 98.5 137 SER B N 1
ATOM 2256 C CA . SER B 1 137 ? -0.301 -11.102 -21.406 1 98.5 137 SER B CA 1
ATOM 2257 C C . SER B 1 137 ? 0.575 -11.43 -20.203 1 98.5 137 SER B C 1
ATOM 2259 O O . SER B 1 137 ? 1.487 -12.25 -20.297 1 98.5 137 SER B O 1
ATOM 2261 N N . TRP B 1 138 ? 0.339 -10.766 -19.078 1 98.69 138 TRP B N 1
ATOM 2262 C CA . TRP B 1 138 ? 1.109 -10.984 -17.859 1 98.69 138 TRP B CA 1
ATOM 2263 C C . TRP B 1 138 ? 0.953 -12.414 -17.359 1 98.69 138 TRP B C 1
ATOM 2265 O O . TRP B 1 138 ? 1.941 -13.078 -17.031 1 98.69 138 TRP B O 1
ATOM 2275 N N . VAL B 1 139 ? -0.293 -12.945 -17.312 1 98.38 139 VAL B N 1
ATOM 2276 C CA . VAL B 1 139 ? -0.57 -14.297 -16.859 1 98.38 139 VAL B CA 1
ATOM 2277 C C . VAL B 1 139 ? 0.136 -15.305 -17.75 1 98.38 139 VAL B C 1
ATOM 2279 O O . VAL B 1 139 ? 0.726 -16.281 -17.281 1 98.38 139 VAL B O 1
ATOM 2282 N N . GLU B 1 140 ? 0.072 -15.086 -19.062 1 97.81 140 GLU B N 1
ATOM 2283 C CA . GLU B 1 140 ? 0.731 -15.977 -20.016 1 97.81 140 GLU B CA 1
ATOM 2284 C C . GLU B 1 140 ? 2.24 -16 -19.781 1 97.81 140 GLU B C 1
ATOM 2286 O O . GLU B 1 140 ? 2.867 -17.062 -19.859 1 97.81 140 GLU B O 1
ATOM 2291 N N . ARG B 1 141 ? 2.758 -14.836 -19.547 1 97.69 141 ARG B N 1
ATOM 2292 C CA . ARG B 1 141 ? 4.188 -14.742 -19.266 1 97.69 141 ARG B CA 1
ATOM 2293 C C . ARG B 1 141 ? 4.562 -15.531 -18.016 1 97.69 141 ARG B C 1
ATOM 2295 O O . ARG B 1 141 ? 5.559 -16.266 -18.016 1 97.69 141 ARG B O 1
ATOM 2302 N N . GLU B 1 142 ? 3.783 -15.383 -16.953 1 97.75 142 GLU B N 1
ATOM 2303 C CA . GLU B 1 142 ? 4.062 -16.094 -15.719 1 97.75 142 GLU B CA 1
ATOM 2304 C C . GLU B 1 142 ? 3.875 -17.609 -15.891 1 97.75 142 GLU B C 1
ATOM 2306 O O . GLU B 1 142 ? 4.629 -18.391 -15.32 1 97.75 142 GLU B O 1
ATOM 2311 N N . ALA B 1 143 ? 2.912 -17.969 -16.672 1 97 143 ALA B N 1
ATOM 2312 C CA . ALA B 1 143 ? 2.625 -19.391 -16.922 1 97 143 ALA B CA 1
ATOM 2313 C C . ALA B 1 143 ? 3.783 -20.062 -17.656 1 97 143 ALA B C 1
ATOM 2315 O O . ALA B 1 143 ? 4.039 -21.25 -17.453 1 97 143 ALA B O 1
ATOM 2316 N N . ALA B 1 144 ? 4.516 -19.297 -18.422 1 95.5 144 ALA B N 1
ATOM 2317 C CA . ALA B 1 144 ? 5.574 -19.844 -19.266 1 95.5 144 ALA B CA 1
ATOM 2318 C C . ALA B 1 144 ? 6.84 -20.109 -18.453 1 95.5 144 ALA B C 1
ATOM 2320 O O . ALA B 1 144 ? 7.77 -20.766 -18.938 1 95.5 144 ALA B O 1
ATOM 2321 N N . ARG B 1 145 ? 7 -19.578 -17.141 1 89.69 145 ARG B N 1
ATOM 2322 C CA . ARG B 1 145 ? 8.164 -19.766 -16.281 1 89.69 145 ARG B CA 1
ATOM 2323 C C . ARG B 1 145 ? 8.305 -21.234 -15.852 1 89.69 145 ARG B C 1
ATOM 2325 O O . ARG B 1 145 ? 9.312 -21.609 -15.266 1 89.69 145 ARG B O 1
ATOM 2332 N N . HIS B 1 146 ? 7.766 -22.266 -16.5 1 72.31 146 HIS B N 1
ATOM 2333 C CA . HIS B 1 146 ? 7.703 -23.672 -16.141 1 72.31 146 HIS B CA 1
ATOM 2334 C C . HIS B 1 146 ? 9.055 -24.172 -15.656 1 72.31 146 HIS B C 1
ATOM 2336 O O . HIS B 1 146 ? 9.531 -25.234 -16.094 1 72.31 146 HIS B O 1
ATOM 2342 N N . GLY B 1 147 ? 9.789 -23.516 -14.625 1 59.44 147 GLY B N 1
ATOM 2343 C CA . GLY B 1 147 ? 11.008 -24.031 -14.023 1 59.44 147 GLY B CA 1
ATOM 2344 C C . GLY B 1 147 ? 12.242 -23.766 -14.859 1 59.44 147 GLY B C 1
ATOM 2345 O O . GLY B 1 147 ? 13.344 -24.203 -14.5 1 59.44 147 GLY B O 1
ATOM 2346 N N . SER B 1 148 ? 12.227 -23.312 -16.094 1 50.47 148 SER B N 1
ATOM 2347 C CA . SER B 1 148 ? 13.453 -23.172 -16.859 1 50.47 148 SER B CA 1
ATOM 2348 C C . SER B 1 148 ? 14.336 -22.078 -16.281 1 50.47 148 SER B C 1
ATOM 2350 O O . SER B 1 148 ? 15.406 -21.781 -16.828 1 50.47 148 SER B O 1
ATOM 2352 N N . GLY B 1 149 ? 14.055 -21.406 -15.305 1 42.44 149 GLY B N 1
ATOM 2353 C CA . GLY B 1 149 ? 14.836 -20.266 -14.844 1 42.44 149 GLY B CA 1
ATOM 2354 C C . GLY B 1 149 ? 16.172 -20.672 -14.242 1 42.44 149 GLY B C 1
ATOM 2355 O O . GLY B 1 149 ? 16.984 -19.797 -13.898 1 42.44 149 GLY B O 1
ATOM 2356 N N . GLY B 1 150 ? 16.25 -21.75 -13.477 1 36.62 150 GLY B N 1
ATOM 2357 C CA . GLY B 1 150 ? 17.484 -21.859 -12.711 1 36.62 150 GLY B CA 1
ATOM 2358 C C . GLY B 1 150 ? 18.688 -22.188 -13.57 1 36.62 150 GLY B C 1
ATOM 2359 O O . GLY B 1 150 ? 19.781 -22.406 -13.055 1 36.62 150 GLY B O 1
ATOM 2360 N N . ALA B 1 151 ? 18.547 -22.656 -14.836 1 36.06 151 ALA B N 1
ATOM 2361 C CA . ALA B 1 151 ? 19.812 -23.172 -15.344 1 36.06 151 ALA B CA 1
ATOM 2362 C C . ALA B 1 151 ? 20.781 -22.031 -15.664 1 36.06 151 ALA B C 1
ATOM 2364 O O . ALA B 1 151 ? 21.906 -22.266 -16.094 1 36.06 151 ALA B O 1
ATOM 2365 N N . GLY B 1 152 ? 20.469 -20.656 -15.516 1 28.7 152 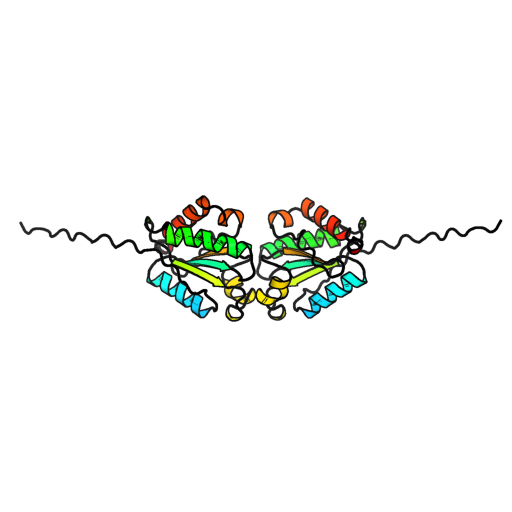GLY B N 1
ATOM 2366 C CA . GLY B 1 152 ? 21.703 -19.938 -15.805 1 28.7 152 GLY B CA 1
ATOM 2367 C C . GLY B 1 152 ? 22.703 -19.984 -14.672 1 28.7 152 GLY B C 1
ATOM 2368 O O . GLY B 1 152 ? 22.344 -20.312 -13.531 1 28.7 152 GLY B O 1
#

Sequence (304 aa):
SRPTRQFSTSPALAARNRIYPARVRNEDDLHTLILSSASSRVPLITLWMTTWSRDCDEVSPIIKELIEHEGVGEDKGSVSFAEVEMDSPDLGGVSGVAQRYMINSVPTLLAFDRQEAQIETKVARLEDMKSREFLKSWVEREAARHGSGGAGSRPTRQFSTSPALAARNRIYPARVRNEDDLHTLILSSASSRVPLITLWMTTWSRDCDEVSPIIKELIEHEGVGEDKGSVSFAEVEMDSPDLGGVSGVAQRYMINSVPTLLAFDRQEAQIETKVARLEDMKSREFLKSWVEREAARHGSGGAG

Foldseek 3Di:
DPPPPPPPPPPPQQDAAAEDPDAAQADVVVQVVLVVCLVLLAKEKEWEAAPPDPLQVQLVVLLCCCCPVVVQQSVQRYHYYHYYHQPRVRQVHCPHPCVVLVPPDPGKIWMHGNSDIPNVLIDDDSVLSNDSVSSSVSSNVSSNPSPPPPPD/DPPPPPPPPPPPQQDAAAEDPDAAQADVVVQVVLVVCLVLLAKEKEWEAAPPDPLQVQLVVLLCCCCPVVVQQSVQRYHYYHYYHQPRVRQVHCPHPCVVLVPPDPGKIWMHGNSDIPNVLIDDDSVLSNDSVSSSVSSNVRSNPSVPPPPD

Solvent-accessible surface area (backbone atoms only — not comparable to full-atom values): 16234 Å² total; per-residue (Å²): 134,79,81,77,77,74,77,73,72,68,74,71,76,68,50,68,54,43,72,51,86,65,65,32,47,32,59,66,55,48,50,50,51,39,52,51,23,32,74,70,46,27,22,32,39,33,38,35,26,42,95,83,40,66,65,26,64,59,34,52,59,52,55,46,42,42,35,69,75,64,40,52,18,28,91,49,48,3,33,32,36,37,39,35,36,44,45,29,83,60,29,51,22,48,62,29,59,26,51,77,68,66,56,48,41,51,40,26,40,41,39,29,49,74,68,36,73,41,70,89,74,43,45,61,57,64,73,54,60,69,30,63,71,53,44,49,53,51,45,31,54,52,8,50,53,55,64,72,69,70,78,114,133,78,82,77,77,74,76,73,71,69,74,72,75,67,49,69,54,42,73,51,86,65,65,32,47,33,58,66,55,47,50,51,52,39,52,52,22,33,75,70,46,27,23,32,37,31,39,36,26,42,93,82,40,66,64,26,64,59,35,52,60,53,56,48,41,40,36,68,74,66,40,52,18,28,92,49,46,4,33,31,38,36,39,34,36,44,44,29,83,58,30,51,22,48,64,29,58,27,53,76,68,66,57,50,42,52,41,26,40,41,40,30,50,71,67,38,73,42,69,89,74,44,45,62,55,64,72,52,60,68,29,64,70,55,45,49,55,51,44,32,55,50,8,51,53,56,61,72,70,69,79,114

Radius of gyration: 25.59 Å; Cα contacts (8 Å, |Δi|>4): 578; chains: 2; bounding box: 43×121×60 Å